Protein AF-A0A7S2ABE4-F1 (afdb_monomer)

Sequence (227 aa):
GGPARNISRFSRASVIGLNNNQYQVTRAGQLTKNEGLQDRVSFVKGDFMHQPFEDNSFDAVYQIEATAHAPDKVKCYAEIFRVLKPGQLFASYEWCMTEKHDPTNPKHVKAKKDIEEGNALPDIFTTDQVVEALEQVGFEVLERDDLAASYNPEIEYPWYYHLVPSYVSPYRFQFTGAGRFVATKGLNAMEMVGLMPKGSSGVSSFLNTGAQGLVVGGQLETFTPMF

InterPro domains:
  IPR013216 Methyltransferase type 11 [PF08241] (4-90)
  IPR013705 Sterol methyltransferase C-terminal [PF08498] (172-227)
  IPR029063 S-adenosyl-L-methionine-dependent methyltransferase superfamily [G3DSA:3.40.50.150] (1-162)
  IPR029063 S-adenosyl-L-methionine-dependent methyltransferase superfamily [SSF53335] (1-162)
  IPR030384 SAM-dependent methyltransferase SMT-type [PS51685] (1-227)
  IPR050447 Erg6/SMT methyltransferase [PTHR44068] (1-227)

Organism: NCBI:txid1078864

pLDDT: mean 95.94, std 2.81, range [84.75, 98.81]

Mean predicted aligned error: 3.61 Å

Structure (mmCIF, N/CA/C/O backbone):
data_AF-A0A7S2ABE4-F1
#
_entry.id   AF-A0A7S2ABE4-F1
#
loop_
_atom_site.group_PDB
_atom_site.id
_atom_site.type_symbol
_atom_site.label_atom_id
_atom_site.label_alt_id
_atom_site.label_comp_id
_atom_site.label_asym_id
_atom_site.label_entity_id
_atom_site.label_seq_id
_atom_site.pdbx_PDB_ins_code
_atom_site.Cartn_x
_atom_site.Cartn_y
_atom_site.Cartn_z
_atom_site.occupancy
_atom_site.B_iso_or_equiv
_atom_site.auth_seq_id
_atom_site.auth_comp_id
_atom_site.auth_asym_id
_atom_site.auth_atom_id
_atom_site.pdbx_PDB_model_num
ATOM 1 N N . GLY A 1 1 ? -1.796 9.833 6.813 1.00 91.00 1 GLY A N 1
ATOM 2 C CA . GLY A 1 1 ? -2.622 10.790 7.583 1.00 91.00 1 GLY A CA 1
ATOM 3 C C . GLY A 1 1 ? -3.901 11.240 6.883 1.00 91.00 1 GLY A C 1
ATOM 4 O O . GLY A 1 1 ? -4.881 11.465 7.576 1.00 91.00 1 GLY A O 1
ATOM 5 N N . GLY A 1 2 ? -3.918 11.392 5.549 1.00 96.62 2 GLY A N 1
ATOM 6 C CA . GLY A 1 2 ? -5.122 11.799 4.804 1.00 96.62 2 GLY A CA 1
ATOM 7 C C . GLY A 1 2 ? -6.339 10.886 5.026 1.00 96.62 2 GLY A C 1
ATOM 8 O O . GLY A 1 2 ? -7.369 11.400 5.460 1.00 96.62 2 GLY A O 1
ATOM 9 N N . PRO A 1 3 ? -6.213 9.552 4.847 1.00 96.50 3 PRO A N 1
ATOM 10 C CA . PRO A 1 3 ? -7.319 8.622 5.089 1.00 96.50 3 PRO A CA 1
ATOM 11 C C . PRO A 1 3 ? -7.918 8.738 6.495 1.00 96.50 3 PRO A C 1
ATOM 13 O O . PRO A 1 3 ? -9.125 8.887 6.624 1.00 96.50 3 PRO A O 1
ATOM 16 N N . ALA A 1 4 ? -7.082 8.810 7.539 1.00 97.75 4 ALA A N 1
ATOM 17 C CA . ALA A 1 4 ? -7.539 8.974 8.924 1.00 97.75 4 ALA A CA 1
ATOM 18 C C . ALA A 1 4 ? -8.416 10.225 9.125 1.00 97.75 4 ALA A C 1
ATOM 20 O O . ALA A 1 4 ? -9.450 10.166 9.790 1.00 97.75 4 ALA A O 1
ATOM 21 N N . ARG A 1 5 ? -8.042 11.359 8.512 1.00 97.94 5 ARG A N 1
ATOM 22 C CA . ARG A 1 5 ? -8.848 12.590 8.571 1.00 97.94 5 ARG A CA 1
ATOM 23 C C . ARG A 1 5 ? -10.158 12.463 7.801 1.00 97.94 5 ARG A C 1
ATOM 25 O O . ARG A 1 5 ? -11.182 12.935 8.288 1.00 97.94 5 ARG A O 1
ATOM 32 N N . ASN A 1 6 ? -10.141 11.831 6.629 1.00 97.50 6 ASN A N 1
ATOM 33 C CA . ASN A 1 6 ? -11.354 11.603 5.841 1.00 97.50 6 ASN A CA 1
ATOM 34 C C . ASN A 1 6 ? -12.331 10.669 6.563 1.00 97.50 6 ASN A C 1
ATOM 36 O O . ASN A 1 6 ? -13.506 11.007 6.683 1.00 97.50 6 ASN A O 1
ATOM 40 N N . ILE A 1 7 ? -11.837 9.566 7.129 1.00 96.88 7 ILE A N 1
ATOM 41 C CA . ILE A 1 7 ? -12.645 8.632 7.918 1.00 96.88 7 ILE A CA 1
ATOM 42 C C . ILE A 1 7 ? -13.248 9.344 9.132 1.00 96.88 7 ILE A C 1
ATOM 44 O O . ILE A 1 7 ? -14.463 9.324 9.292 1.00 96.88 7 ILE A O 1
ATOM 48 N N . SER A 1 8 ? -12.454 10.072 9.929 1.00 97.75 8 SER A N 1
ATOM 49 C CA . SER A 1 8 ? -12.974 10.806 11.098 1.00 97.75 8 SER A CA 1
ATOM 50 C C . SER A 1 8 ? -14.010 11.879 10.730 1.00 97.75 8 SER A C 1
ATOM 52 O O . SER A 1 8 ? -14.943 12.147 11.492 1.00 97.75 8 SER A O 1
ATOM 54 N N . ARG A 1 9 ? -13.891 12.519 9.558 1.00 97.38 9 ARG A N 1
ATOM 55 C CA . ARG A 1 9 ? -14.915 13.457 9.068 1.00 97.38 9 ARG A CA 1
ATOM 56 C C . ARG A 1 9 ? -16.224 12.748 8.756 1.00 97.38 9 ARG A C 1
ATOM 58 O O . ARG A 1 9 ? -17.274 13.231 9.170 1.00 97.38 9 ARG A O 1
ATOM 65 N N . PHE A 1 10 ? -16.136 11.638 8.034 1.00 97.25 10 PHE A N 1
ATOM 66 C CA . PHE A 1 10 ? -17.285 10.884 7.561 1.00 97.25 10 PHE A CA 1
ATOM 67 C C . PHE A 1 10 ? -18.014 10.163 8.703 1.00 97.25 10 PHE A C 1
ATOM 69 O O . PHE A 1 10 ? -19.202 10.388 8.912 1.00 97.25 10 PHE A O 1
ATOM 76 N N . SER A 1 11 ? -17.297 9.354 9.486 1.00 96.50 11 SER A N 1
ATOM 77 C CA . SER A 1 11 ? -17.880 8.510 10.539 1.00 96.50 11 SER A CA 1
ATOM 78 C C . SER A 1 11 ? -18.031 9.209 11.887 1.00 96.50 11 SER A C 1
ATOM 80 O O . SER A 1 11 ? -18.695 8.698 12.782 1.00 96.50 11 SER A O 1
ATOM 82 N N . ARG A 1 12 ? -17.385 10.369 12.059 1.00 95.81 12 ARG A N 1
ATOM 83 C CA . ARG A 1 12 ? -17.209 11.066 13.344 1.00 95.81 12 ARG A CA 1
ATOM 84 C C . ARG A 1 12 ? -16.371 10.319 14.386 1.00 95.81 12 ARG A C 1
ATOM 86 O O . ARG A 1 12 ? -16.202 10.860 15.478 1.00 95.81 12 ARG A O 1
ATOM 93 N N . ALA A 1 13 ? -15.796 9.166 14.046 1.00 97.38 13 ALA A N 1
ATOM 94 C CA . ALA A 1 13 ? -14.948 8.391 14.944 1.00 97.38 13 ALA A CA 1
ATOM 95 C C . ALA A 1 13 ? -13.662 9.138 15.335 1.00 97.38 13 ALA A C 1
ATOM 97 O O . ALA A 1 13 ? -13.134 9.964 14.574 1.00 97.38 13 ALA A O 1
ATOM 98 N N . SER A 1 14 ? -13.136 8.792 16.510 1.00 98.31 14 SER A N 1
ATOM 99 C CA . SER A 1 14 ? -11.767 9.122 16.898 1.00 98.31 14 SER A CA 1
ATOM 100 C C . SER A 1 14 ? -10.806 8.121 16.256 1.00 98.31 14 SER A C 1
ATOM 102 O O . SER A 1 14 ? -11.018 6.917 16.359 1.00 98.31 14 SER A O 1
ATOM 104 N N . VAL A 1 15 ? -9.764 8.604 15.579 1.00 98.56 15 VAL A N 1
ATOM 105 C CA . VAL A 1 15 ? -8.833 7.770 14.806 1.00 98.56 15 VAL A CA 1
ATOM 106 C C . VAL A 1 15 ? -7.406 7.982 15.295 1.00 98.56 15 VAL A C 1
ATOM 108 O O . VAL A 1 15 ? -6.898 9.104 15.285 1.00 98.56 15 VAL A O 1
ATOM 111 N N . ILE A 1 16 ? -6.735 6.892 15.663 1.00 98.50 16 ILE A N 1
ATOM 112 C CA . ILE A 1 16 ? -5.304 6.881 15.973 1.00 98.50 16 ILE A CA 1
ATOM 113 C C . ILE A 1 16 ? -4.579 6.242 14.788 1.00 98.50 16 ILE A C 1
ATOM 115 O O . ILE A 1 16 ? -4.791 5.073 14.485 1.00 98.50 16 ILE A O 1
ATOM 119 N N . GLY A 1 17 ? -3.733 7.001 14.090 1.00 98.19 17 GLY A N 1
ATOM 120 C CA . GLY A 1 17 ? -2.916 6.457 13.005 1.00 98.19 17 GLY A CA 1
ATOM 121 C C . GLY A 1 17 ? -1.560 5.952 13.498 1.00 98.19 17 GLY A C 1
ATOM 122 O O . GLY A 1 17 ? -0.798 6.722 14.080 1.00 98.19 17 GLY A O 1
ATOM 123 N N . LEU A 1 18 ? -1.224 4.696 13.208 1.00 98.19 18 LEU A N 1
ATOM 124 C CA . LEU A 1 18 ? 0.086 4.098 13.484 1.00 98.19 18 LEU A CA 1
ATOM 125 C C . LEU A 1 18 ? 0.990 4.179 12.243 1.00 98.19 18 LEU A C 1
ATOM 127 O O . LEU A 1 18 ? 0.548 3.889 11.132 1.00 98.19 18 LEU A O 1
ATOM 131 N N . ASN A 1 19 ? 2.249 4.592 12.403 1.00 97.44 19 ASN A N 1
ATOM 132 C CA . ASN A 1 19 ? 3.230 4.597 11.310 1.00 97.44 19 ASN A CA 1
ATOM 133 C C . ASN A 1 19 ? 4.666 4.531 11.865 1.00 97.44 19 ASN A C 1
ATOM 135 O O . ASN A 1 19 ? 4.961 5.149 12.883 1.00 97.44 19 ASN A O 1
ATOM 139 N N . ASN A 1 20 ? 5.587 3.829 11.204 1.00 96.44 20 ASN A N 1
ATOM 140 C CA . ASN A 1 20 ? 6.969 3.689 11.687 1.00 96.44 20 ASN A CA 1
ATOM 141 C C . ASN A 1 20 ? 7.848 4.935 11.428 1.00 96.44 20 ASN A C 1
ATOM 143 O O . ASN A 1 20 ? 8.904 5.108 12.048 1.00 96.44 20 ASN A O 1
ATOM 147 N N . ASN A 1 21 ? 7.416 5.836 10.543 1.00 96.88 21 ASN A N 1
ATOM 148 C CA . ASN A 1 21 ? 8.186 6.979 10.082 1.00 96.88 21 ASN A CA 1
ATOM 149 C C . ASN A 1 21 ? 7.837 8.255 10.866 1.00 96.88 21 ASN A C 1
ATOM 151 O O . ASN A 1 21 ? 6.787 8.874 10.673 1.00 96.88 21 ASN A O 1
ATOM 155 N N . GLN A 1 22 ? 8.777 8.711 11.703 1.00 97.44 22 GLN A N 1
ATOM 156 C CA . GLN A 1 22 ? 8.593 9.899 12.545 1.00 97.44 22 GLN A CA 1
ATOM 157 C C . GLN A 1 22 ? 8.271 11.165 11.741 1.00 97.44 22 GLN A C 1
ATOM 159 O O . GLN A 1 22 ? 7.457 11.977 12.177 1.00 97.44 22 GLN A O 1
ATOM 164 N N . TYR A 1 23 ? 8.894 11.350 10.575 1.00 97.81 23 TYR A N 1
ATOM 165 C CA . TYR A 1 23 ? 8.637 12.520 9.740 1.00 97.81 23 TYR A CA 1
ATOM 166 C C . TYR A 1 23 ? 7.180 12.535 9.261 1.00 97.81 23 TYR A C 1
ATOM 168 O O . TYR A 1 23 ? 6.508 13.565 9.353 1.00 97.81 23 TYR A O 1
ATOM 176 N N . GLN A 1 24 ? 6.665 11.385 8.810 1.00 98.00 24 GLN A N 1
ATOM 177 C CA . GLN A 1 24 ? 5.275 11.264 8.369 1.00 98.00 24 GLN A CA 1
ATOM 178 C C . GLN A 1 24 ? 4.286 11.457 9.523 1.00 98.00 24 GLN A C 1
ATOM 180 O O . GLN A 1 24 ? 3.287 12.149 9.335 1.00 98.00 24 GLN A O 1
ATOM 185 N N . VAL A 1 25 ? 4.581 10.921 10.712 1.00 98.38 25 VAL A N 1
ATOM 186 C CA . VAL A 1 25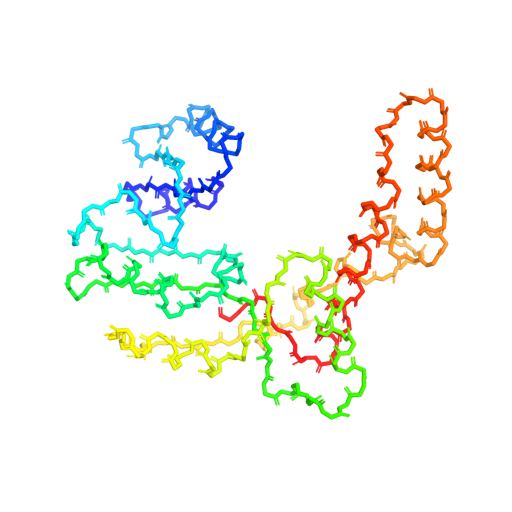 ? 3.785 11.136 11.936 1.00 98.38 25 VAL A CA 1
ATOM 187 C C . VAL A 1 25 ? 3.699 12.627 12.271 1.00 98.38 25 VAL A C 1
ATOM 189 O O . VAL A 1 25 ? 2.601 13.175 12.389 1.00 98.38 25 VAL A O 1
ATOM 192 N N . THR A 1 26 ? 4.840 13.320 12.333 1.00 98.31 26 THR A N 1
ATOM 193 C CA . THR A 1 26 ? 4.893 14.761 12.624 1.00 98.31 26 THR A CA 1
ATOM 194 C C . THR A 1 26 ? 4.137 15.573 11.571 1.00 98.31 26 THR A C 1
ATOM 196 O O . THR A 1 26 ? 3.322 16.438 11.904 1.00 98.31 26 THR A O 1
ATOM 199 N N . ARG A 1 27 ? 4.353 15.279 10.281 1.00 98.12 27 ARG A N 1
ATOM 200 C CA . ARG A 1 27 ? 3.662 15.963 9.181 1.00 98.12 27 ARG A CA 1
ATOM 201 C C . ARG A 1 27 ? 2.154 15.723 9.224 1.00 98.12 27 ARG A C 1
ATOM 203 O O . ARG A 1 27 ? 1.389 16.660 9.000 1.00 98.12 27 ARG A O 1
ATOM 210 N N . ALA A 1 28 ? 1.723 14.497 9.511 1.00 98.31 28 ALA A N 1
ATOM 211 C CA . ALA A 1 28 ? 0.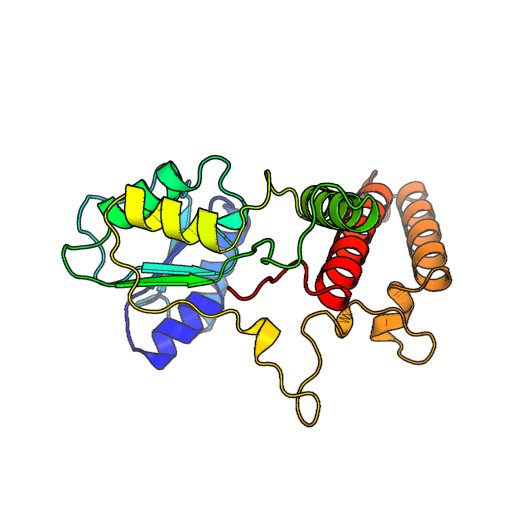314 14.153 9.624 1.00 98.31 28 ALA A CA 1
ATOM 212 C C . ALA A 1 28 ? -0.356 14.912 10.778 1.00 98.31 28 ALA A C 1
ATOM 214 O O . ALA A 1 28 ? -1.422 15.485 10.560 1.00 98.31 28 ALA A O 1
ATOM 215 N N . GLY A 1 29 ? 0.298 15.008 11.941 1.00 98.38 29 GLY A N 1
ATOM 216 C CA . GLY A 1 29 ? -0.179 15.799 13.078 1.00 98.38 29 GLY A CA 1
ATOM 217 C C . GLY A 1 29 ? -0.349 17.285 12.747 1.00 98.38 29 GLY A C 1
ATOM 218 O O . GLY A 1 29 ? -1.401 17.861 13.024 1.00 98.38 29 GLY A O 1
ATOM 219 N N . GLN A 1 30 ? 0.630 17.897 12.068 1.00 98.31 30 GLN A N 1
ATOM 220 C CA . GLN A 1 30 ? 0.526 19.299 11.644 1.00 98.31 30 GLN A CA 1
ATOM 221 C C . GLN A 1 30 ? -0.652 19.527 10.687 1.00 98.31 30 GLN A C 1
ATOM 223 O O . GLN A 1 30 ? -1.405 20.484 10.851 1.00 98.31 30 GLN A O 1
ATOM 228 N N . LEU A 1 31 ? -0.825 18.652 9.691 1.00 98.31 31 LEU A N 1
ATOM 229 C CA . LEU A 1 31 ? -1.938 18.755 8.743 1.00 98.31 31 LEU A CA 1
ATOM 230 C C . LEU A 1 31 ? -3.293 18.558 9.437 1.00 98.31 31 LEU A C 1
ATOM 232 O O . LEU A 1 31 ? -4.237 19.279 9.140 1.00 98.31 31 LEU A O 1
ATOM 236 N N . THR A 1 32 ? -3.380 17.636 10.397 1.00 98.62 32 THR A N 1
ATOM 237 C CA . THR A 1 32 ? -4.581 17.439 11.219 1.00 98.62 32 THR A CA 1
ATOM 238 C C . THR A 1 32 ? -4.934 18.673 12.042 1.00 98.62 32 THR A C 1
ATOM 240 O O . THR A 1 32 ? -6.102 19.057 12.070 1.00 98.62 32 THR A O 1
ATOM 243 N N . LYS A 1 33 ? -3.944 19.334 12.653 1.00 98.06 33 LYS A N 1
ATOM 244 C CA . LYS A 1 33 ? -4.155 20.593 13.380 1.00 98.06 33 LYS A CA 1
ATOM 245 C C . LYS A 1 33 ? -4.620 21.719 12.454 1.00 98.06 33 LYS A C 1
ATOM 247 O O . LYS A 1 33 ? -5.550 22.440 12.796 1.00 98.06 33 LYS A O 1
ATOM 252 N N . ASN A 1 34 ? -4.012 21.850 11.273 1.00 98.06 34 ASN A N 1
ATOM 253 C CA . ASN A 1 34 ? -4.413 22.853 10.278 1.00 98.06 34 ASN A CA 1
ATOM 254 C C . ASN A 1 34 ? -5.867 22.672 9.813 1.00 98.06 34 ASN A C 1
ATOM 256 O O . ASN A 1 34 ? -6.506 23.631 9.396 1.00 98.06 34 ASN A O 1
ATOM 260 N N . GLU A 1 35 ? -6.378 21.444 9.881 1.00 97.31 35 GLU A N 1
ATOM 261 C CA . GLU A 1 35 ? -7.744 21.086 9.509 1.00 97.31 35 GLU A CA 1
ATOM 262 C C . GLU A 1 35 ? -8.723 21.070 10.704 1.00 97.31 35 GLU A C 1
ATOM 264 O O . GLU A 1 35 ? -9.886 20.713 10.518 1.00 97.31 35 GLU A O 1
ATOM 269 N N . GLY A 1 36 ? -8.281 21.441 11.916 1.00 97.50 36 GLY A N 1
ATOM 270 C CA . GLY A 1 36 ? -9.122 21.511 13.119 1.00 97.50 36 GLY A CA 1
ATOM 271 C C . GLY A 1 36 ? -9.605 20.151 13.638 1.00 97.50 36 GLY A C 1
ATOM 272 O O . GLY A 1 36 ? -10.671 20.063 14.241 1.00 97.50 36 GLY A O 1
ATOM 273 N N . LEU A 1 37 ? -8.864 19.074 13.360 1.00 98.12 37 LEU A N 1
ATOM 274 C CA . LEU A 1 37 ? -9.249 17.697 13.697 1.00 98.12 37 LEU A CA 1
ATOM 275 C C . LEU A 1 37 ? -8.425 17.088 14.841 1.00 98.12 37 LEU A C 1
ATOM 277 O O . LEU A 1 37 ? -8.566 15.898 15.119 1.00 98.12 37 LEU A O 1
ATOM 281 N N . GLN A 1 38 ? -7.572 17.868 15.508 1.00 97.31 38 GLN A N 1
ATOM 282 C CA . GLN A 1 38 ? -6.630 17.362 16.517 1.00 97.31 38 GLN A CA 1
ATOM 283 C C . GLN A 1 38 ? -7.295 16.725 17.746 1.00 97.31 38 GLN A C 1
ATOM 285 O O . GLN A 1 38 ? -6.670 15.902 18.403 1.00 97.31 38 GLN A O 1
ATOM 290 N N . ASP A 1 39 ? -8.558 17.058 18.024 1.00 97.31 39 ASP A N 1
ATOM 291 C CA . ASP A 1 39 ? -9.302 16.498 19.161 1.00 97.31 39 ASP A CA 1
ATOM 292 C C . ASP A 1 39 ? -9.862 15.094 18.866 1.00 97.31 39 ASP A C 1
ATOM 294 O O . ASP A 1 39 ? -10.333 14.408 19.769 1.00 97.31 39 ASP A O 1
ATOM 298 N N . ARG A 1 40 ? -9.831 14.658 17.597 1.00 97.38 40 ARG A N 1
ATOM 299 C CA . ARG A 1 40 ? -10.357 13.355 17.151 1.00 97.38 40 ARG A CA 1
ATOM 300 C C . ARG A 1 40 ? -9.341 12.505 16.405 1.00 97.38 40 ARG A C 1
ATOM 302 O O . ARG A 1 40 ? -9.508 11.295 16.341 1.00 97.38 40 ARG A O 1
ATOM 309 N N . VAL A 1 41 ? -8.310 13.107 15.819 1.00 98.62 41 VAL A N 1
ATOM 310 C CA . VAL A 1 41 ? -7.299 12.383 15.047 1.00 98.62 41 VAL A CA 1
ATOM 311 C C . VAL A 1 41 ? -5.923 12.617 15.646 1.00 98.62 41 VAL A C 1
ATOM 313 O O . VAL A 1 41 ? -5.446 13.749 15.705 1.00 98.62 41 VAL A O 1
ATOM 316 N N . SER A 1 42 ? -5.255 11.536 16.029 1.00 98.38 42 SER A N 1
ATOM 317 C CA . SER A 1 42 ? -3.879 11.555 16.522 1.00 98.38 42 SER A CA 1
ATOM 318 C C . SER A 1 42 ? -3.025 10.526 15.780 1.00 98.38 42 SER A C 1
ATOM 320 O O . SER A 1 42 ? -3.529 9.724 14.991 1.00 98.38 42 SER A O 1
ATOM 322 N N . PHE A 1 43 ? -1.707 10.589 15.970 1.00 98.44 43 PHE A N 1
ATOM 323 C CA . PHE A 1 43 ? -0.771 9.670 15.328 1.00 98.44 43 PHE A CA 1
ATOM 324 C C . PHE A 1 43 ? 0.284 9.202 16.317 1.00 98.44 43 PHE A C 1
ATOM 326 O O . PHE A 1 43 ? 0.793 9.997 17.108 1.00 98.44 43 PHE A O 1
ATOM 333 N N . VAL A 1 44 ? 0.640 7.927 16.221 1.00 98.06 44 VAL A N 1
ATOM 334 C CA . VAL A 1 44 ? 1.647 7.276 17.053 1.00 98.06 44 VAL A CA 1
ATOM 335 C C . VAL A 1 44 ? 2.736 6.720 16.148 1.00 98.06 44 VAL A C 1
ATOM 337 O O . VAL A 1 44 ? 2.455 6.095 15.122 1.00 98.06 44 VAL A O 1
ATOM 340 N N . LYS A 1 45 ? 3.996 6.954 16.528 1.00 97.94 45 LYS A N 1
ATOM 341 C CA . LYS A 1 45 ? 5.114 6.252 15.908 1.00 97.94 45 LYS A CA 1
ATOM 342 C C . LYS A 1 45 ? 5.202 4.849 16.499 1.00 97.94 45 LYS A C 1
ATOM 344 O O . LYS A 1 45 ? 5.364 4.723 17.708 1.00 97.94 45 LYS A O 1
ATOM 349 N N . GLY A 1 46 ? 5.178 3.822 15.660 1.00 96.88 46 GLY A N 1
ATOM 350 C CA . GLY A 1 46 ? 5.367 2.449 16.119 1.00 96.88 46 GLY A CA 1
ATOM 351 C C . GLY A 1 46 ? 5.510 1.449 14.983 1.00 96.88 46 GLY A C 1
ATOM 352 O O . GLY A 1 46 ? 5.345 1.790 13.811 1.00 96.88 46 GLY A O 1
ATOM 353 N N . ASP A 1 47 ? 5.864 0.228 15.362 1.00 95.69 47 ASP A N 1
ATOM 354 C CA . ASP A 1 47 ? 5.956 -0.927 14.480 1.00 95.69 47 ASP A CA 1
ATOM 355 C C . ASP A 1 47 ? 4.614 -1.665 14.503 1.00 95.69 47 ASP A C 1
ATOM 357 O O . ASP A 1 47 ? 4.143 -2.076 15.556 1.00 95.69 47 ASP A O 1
ATOM 361 N N . PHE A 1 48 ? 3.980 -1.831 13.347 1.00 94.06 48 PHE A N 1
ATOM 362 C CA . PHE A 1 48 ? 2.731 -2.587 13.230 1.00 94.06 48 PHE A CA 1
ATOM 363 C C . PHE A 1 48 ? 2.860 -4.092 13.538 1.00 94.06 48 PHE A C 1
ATOM 365 O O . PHE A 1 48 ? 1.846 -4.746 13.759 1.00 94.06 48 PHE A O 1
ATOM 372 N N . MET A 1 49 ? 4.089 -4.622 13.603 1.00 95.44 49 MET A N 1
ATOM 373 C CA . MET A 1 49 ? 4.402 -5.988 14.032 1.00 95.44 49 MET A CA 1
ATOM 374 C C . MET A 1 49 ? 4.509 -6.106 15.559 1.00 95.44 49 MET A C 1
ATOM 376 O O . MET A 1 49 ? 4.638 -7.220 16.065 1.00 95.44 49 MET A O 1
ATOM 380 N N . HIS A 1 50 ? 4.525 -4.968 16.268 1.00 96.31 50 HIS A N 1
ATOM 381 C CA . HIS A 1 50 ? 4.643 -4.833 17.724 1.00 96.31 50 HIS A CA 1
ATOM 382 C C . HIS A 1 50 ? 3.942 -3.536 18.162 1.00 96.31 50 HIS A C 1
ATOM 384 O O . HIS A 1 50 ? 4.581 -2.524 18.481 1.00 96.31 50 HIS A O 1
ATOM 390 N N . GLN A 1 51 ? 2.615 -3.532 18.088 1.00 96.88 51 GLN A N 1
ATOM 391 C CA . GLN A 1 51 ? 1.825 -2.321 18.241 1.00 96.88 51 GLN A CA 1
ATOM 392 C C . GLN A 1 51 ? 1.873 -1.811 19.689 1.00 96.88 51 GLN A C 1
ATOM 394 O O . GLN A 1 51 ? 1.662 -2.588 20.622 1.00 96.88 51 GLN A O 1
ATOM 399 N N . PRO A 1 52 ? 2.092 -0.501 19.913 1.00 97.25 52 PRO A N 1
ATOM 400 C CA . PRO A 1 52 ? 2.219 0.083 21.248 1.00 97.25 52 PRO A CA 1
ATOM 401 C C . PRO A 1 52 ? 0.845 0.346 21.892 1.00 97.25 52 PRO A C 1
ATOM 403 O O . PRO A 1 52 ? 0.586 1.440 22.396 1.00 97.25 52 PRO A O 1
ATOM 406 N N . PHE A 1 53 ? -0.052 -0.635 21.823 1.00 98.31 53 PHE A N 1
ATOM 407 C CA . PHE A 1 53 ? -1.412 -0.565 22.346 1.00 98.31 53 PHE A CA 1
ATOM 408 C C . PHE A 1 53 ? -1.717 -1.805 23.179 1.00 98.31 53 PHE A C 1
ATOM 410 O O . PHE A 1 53 ? -1.228 -2.896 22.880 1.00 98.31 53 PHE A O 1
ATOM 417 N N . GLU A 1 54 ? -2.544 -1.628 24.203 1.00 98.44 54 GLU A N 1
ATOM 418 C CA . GLU A 1 54 ? -3.045 -2.720 25.033 1.00 98.44 54 GLU A CA 1
ATOM 419 C C . GLU A 1 54 ? -4.030 -3.595 24.249 1.00 98.44 54 GLU A C 1
ATOM 421 O O . GLU A 1 54 ? -4.624 -3.168 23.250 1.00 98.44 54 GLU A O 1
ATOM 426 N N . ASP A 1 55 ? -4.234 -4.814 24.729 1.00 98.69 55 ASP A N 1
ATOM 427 C CA . ASP A 1 55 ? -5.215 -5.740 24.170 1.00 98.69 55 ASP A CA 1
ATOM 428 C C . ASP A 1 55 ? -6.626 -5.134 24.227 1.00 98.69 55 ASP A C 1
ATOM 430 O O . ASP A 1 55 ? -6.979 -4.442 25.184 1.00 98.69 55 ASP A O 1
ATOM 434 N N . ASN A 1 56 ? -7.468 -5.433 23.235 1.00 98.56 56 ASN A N 1
ATOM 435 C CA . ASN A 1 56 ? -8.876 -5.013 23.207 1.00 98.56 56 ASN A CA 1
ATOM 436 C C . ASN A 1 56 ? -9.081 -3.485 23.348 1.00 98.56 56 ASN A C 1
ATOM 438 O O . ASN A 1 56 ? -10.020 -3.016 23.999 1.00 98.56 56 ASN A O 1
ATOM 442 N N . SER A 1 57 ? -8.204 -2.686 22.740 1.00 98.50 57 SER A N 1
ATOM 443 C CA . SER A 1 57 ? -8.242 -1.221 22.810 1.00 98.50 57 SER A CA 1
ATOM 444 C C . SER A 1 57 ? -9.199 -0.578 21.801 1.00 98.50 57 SER A C 1
ATOM 446 O O . SER A 1 57 ? -9.775 0.472 22.094 1.00 98.50 57 SER A O 1
ATOM 448 N N . PHE A 1 58 ? -9.390 -1.178 20.621 1.00 98.62 58 PHE A N 1
ATOM 449 C CA . PHE A 1 58 ? -10.065 -0.525 19.493 1.00 98.62 58 PHE A CA 1
ATOM 450 C C . PHE A 1 58 ? -11.424 -1.139 19.149 1.00 98.62 58 PHE A C 1
ATOM 452 O O . PHE A 1 58 ? -11.593 -2.356 19.141 1.00 98.62 58 PHE A O 1
ATOM 459 N N . ASP A 1 59 ? -12.382 -0.270 18.818 1.00 98.56 59 ASP A N 1
ATOM 460 C CA . ASP A 1 59 ? -13.715 -0.651 18.329 1.00 98.56 59 ASP A CA 1
ATOM 461 C C . ASP A 1 59 ? -13.725 -1.003 16.830 1.00 98.56 59 ASP A C 1
ATOM 463 O O . ASP A 1 59 ? -14.675 -1.592 16.339 1.00 98.56 59 ASP A O 1
ATOM 467 N N . ALA A 1 60 ? -12.689 -0.625 16.084 1.00 98.19 60 ALA A N 1
ATOM 468 C CA . ALA A 1 60 ? -12.483 -1.011 14.693 1.00 98.19 60 ALA A CA 1
ATOM 469 C C . ALA A 1 60 ? -11.016 -0.780 14.323 1.00 98.19 60 ALA A C 1
ATOM 471 O O . ALA A 1 60 ? -10.384 0.149 14.838 1.00 98.19 60 ALA A O 1
ATOM 472 N N . VAL A 1 61 ? -10.490 -1.574 13.394 1.00 98.38 61 VAL A N 1
ATOM 473 C CA . VAL A 1 61 ? -9.166 -1.353 12.798 1.00 98.38 61 VAL A CA 1
ATOM 474 C C . VAL A 1 61 ? -9.300 -1.334 11.280 1.00 98.38 61 VAL A C 1
ATOM 476 O O . VAL A 1 61 ? -10.122 -2.043 10.707 1.00 98.38 61 VAL A O 1
ATOM 479 N N . TYR A 1 62 ? -8.494 -0.518 10.608 1.00 97.88 62 TYR A N 1
ATOM 480 C CA . TYR A 1 62 ? -8.344 -0.604 9.162 1.00 97.88 62 TYR A CA 1
ATOM 481 C C . TYR A 1 62 ? -6.881 -0.430 8.764 1.00 97.88 62 TYR A C 1
ATOM 483 O O . TYR A 1 62 ? -6.122 0.264 9.447 1.00 97.88 62 TYR A O 1
ATOM 491 N N . GLN A 1 63 ? -6.495 -1.021 7.639 1.00 96.88 63 GLN A N 1
ATOM 492 C CA . GLN A 1 63 ? -5.196 -0.794 7.012 1.00 96.88 63 GLN A CA 1
ATOM 493 C C . GLN A 1 63 ? -5.390 -0.487 5.522 1.00 96.88 63 GLN A C 1
ATOM 495 O O . GLN A 1 63 ? -6.326 -0.987 4.906 1.00 96.88 63 GLN A O 1
ATOM 500 N N . ILE A 1 64 ? -4.536 0.373 4.964 1.00 96.50 64 ILE A N 1
ATOM 501 C CA . ILE A 1 64 ? -4.534 0.697 3.532 1.00 96.50 64 ILE A CA 1
ATOM 502 C C . ILE A 1 64 ? -3.099 0.577 3.034 1.00 96.50 64 ILE A C 1
ATOM 504 O O . ILE A 1 64 ? -2.261 1.391 3.433 1.00 96.50 64 ILE A O 1
ATOM 508 N N . GLU A 1 65 ? -2.844 -0.425 2.193 1.00 94.38 65 GLU A N 1
ATOM 509 C CA . GLU A 1 65 ? -1.564 -0.708 1.525 1.00 94.38 65 GLU A CA 1
ATOM 510 C C . GLU A 1 65 ? -0.361 -0.786 2.484 1.00 94.38 65 GLU A C 1
ATOM 512 O O . GLU A 1 65 ? 0.777 -0.507 2.112 1.00 94.38 65 GLU A O 1
ATOM 517 N N . ALA A 1 66 ? -0.594 -1.126 3.755 1.00 94.31 66 ALA A N 1
ATOM 518 C CA . ALA A 1 66 ? 0.457 -1.151 4.765 1.00 94.31 66 ALA A CA 1
ATOM 519 C C . ALA A 1 66 ? 1.005 -2.565 4.955 1.00 94.31 66 ALA A C 1
ATOM 521 O O . ALA A 1 66 ? 2.219 -2.776 4.919 1.00 94.31 66 ALA A O 1
ATOM 522 N N . THR A 1 67 ? 0.118 -3.541 5.157 1.00 95.25 67 THR A N 1
ATOM 523 C CA . THR A 1 67 ? 0.480 -4.919 5.528 1.00 95.25 67 THR A CA 1
ATOM 524 C C . THR A 1 67 ? 1.167 -5.689 4.398 1.00 95.25 67 THR A C 1
ATOM 526 O O . THR A 1 67 ? 1.813 -6.707 4.651 1.00 95.25 67 THR A O 1
ATOM 529 N N . ALA A 1 68 ? 1.158 -5.157 3.174 1.00 94.62 68 ALA A N 1
ATOM 530 C CA . ALA A 1 68 ? 2.009 -5.576 2.062 1.00 94.62 68 ALA A CA 1
ATOM 531 C C . ALA A 1 68 ? 3.504 -5.563 2.425 1.00 94.62 68 ALA A C 1
ATOM 533 O O . ALA A 1 68 ? 4.259 -6.406 1.954 1.00 94.62 68 ALA A O 1
ATOM 534 N N . HIS A 1 69 ? 3.928 -4.656 3.312 1.00 95.75 69 HIS A N 1
ATOM 535 C CA . HIS A 1 69 ? 5.315 -4.542 3.768 1.00 95.75 69 HIS A CA 1
ATOM 536 C C . HIS A 1 69 ? 5.649 -5.426 4.982 1.00 95.75 69 HIS A C 1
ATOM 538 O O . HIS A 1 69 ? 6.783 -5.391 5.465 1.00 95.75 69 HIS A O 1
ATOM 544 N N . ALA A 1 70 ? 4.691 -6.190 5.515 1.00 95.56 70 ALA A N 1
ATOM 545 C CA . ALA A 1 70 ? 4.933 -7.072 6.651 1.00 95.56 70 ALA A CA 1
ATOM 546 C C . ALA A 1 70 ? 5.677 -8.340 6.188 1.00 95.56 70 ALA A C 1
ATOM 548 O O . ALA A 1 70 ? 5.141 -9.084 5.368 1.00 95.56 70 ALA A O 1
ATOM 549 N N . PRO A 1 71 ? 6.883 -8.635 6.715 1.00 93.81 71 PRO A N 1
ATOM 550 C CA . PRO A 1 71 ? 7.614 -9.851 6.349 1.00 93.81 71 PRO A CA 1
ATOM 551 C C . PRO A 1 71 ? 6.945 -11.128 6.880 1.00 93.81 71 PRO A C 1
ATOM 553 O O . PRO A 1 71 ? 7.204 -12.212 6.370 1.00 93.81 71 PRO A O 1
ATOM 556 N N . ASP A 1 72 ? 6.102 -10.997 7.905 1.00 95.94 72 ASP A N 1
ATOM 557 C CA . ASP A 1 72 ? 5.291 -12.068 8.475 1.00 95.94 72 ASP A CA 1
ATOM 558 C C . ASP A 1 72 ? 3.856 -11.548 8.635 1.00 95.94 72 ASP A C 1
ATOM 560 O O . ASP A 1 72 ? 3.529 -10.822 9.578 1.00 95.94 72 ASP A O 1
ATOM 564 N N . LYS A 1 73 ? 2.994 -11.863 7.665 1.00 95.56 73 LYS A N 1
ATOM 565 C CA . LYS A 1 73 ? 1.611 -11.372 7.668 1.00 95.56 73 LYS A CA 1
ATOM 566 C C . LYS A 1 73 ? 0.799 -11.933 8.830 1.00 95.56 73 LYS A C 1
ATOM 568 O O . LYS A 1 73 ? 0.054 -11.176 9.441 1.00 95.56 73 LYS A O 1
ATOM 573 N N . VAL A 1 74 ? 0.995 -13.203 9.188 1.00 97.25 74 VAL A N 1
ATOM 574 C CA . VAL A 1 74 ? 0.288 -13.841 10.310 1.00 97.25 74 VAL A CA 1
ATOM 575 C C . VAL A 1 74 ? 0.604 -13.106 11.608 1.00 97.25 74 VAL A C 1
ATOM 577 O O . VAL A 1 74 ? -0.305 -12.740 12.347 1.00 97.25 74 VAL A O 1
ATOM 580 N N . LYS A 1 75 ? 1.879 -12.795 11.867 1.00 97.44 75 LYS A N 1
ATOM 581 C CA . LYS A 1 75 ? 2.261 -12.010 13.047 1.00 97.44 75 LYS A CA 1
ATOM 582 C C . LYS A 1 75 ? 1.703 -10.583 13.010 1.00 97.44 75 LYS A C 1
ATOM 584 O O . LYS A 1 75 ? 1.286 -10.071 14.047 1.00 97.44 75 LYS A O 1
ATOM 589 N N . CYS A 1 76 ? 1.675 -9.941 11.842 1.00 97.44 76 CYS A N 1
ATOM 590 C CA . CYS A 1 76 ? 1.067 -8.617 11.695 1.00 97.44 76 CYS A CA 1
ATOM 591 C C . CYS A 1 76 ? -0.434 -8.644 12.020 1.00 97.44 76 CYS A C 1
ATOM 593 O O . CYS A 1 76 ? -0.915 -7.844 12.824 1.00 97.44 76 CYS A O 1
ATOM 595 N N . TYR A 1 77 ? -1.168 -9.597 11.444 1.00 98.31 77 TYR A N 1
ATOM 596 C CA . TYR A 1 77 ? -2.595 -9.772 11.689 1.00 98.31 77 TYR A CA 1
ATOM 597 C C . TYR A 1 77 ? -2.881 -10.200 13.133 1.00 98.31 77 TYR A C 1
ATOM 599 O O . TYR A 1 77 ? -3.877 -9.752 13.692 1.00 98.31 77 TYR A O 1
ATOM 607 N N . ALA A 1 78 ? -1.988 -10.955 13.782 1.00 98.50 78 ALA A N 1
ATOM 608 C CA . ALA A 1 78 ? -2.084 -11.280 15.207 1.00 98.50 78 ALA A CA 1
ATOM 609 C C . ALA A 1 78 ? -2.050 -10.036 16.101 1.00 98.50 78 ALA A C 1
ATOM 611 O O . ALA A 1 78 ? -2.848 -9.932 17.030 1.00 98.50 78 ALA A O 1
ATOM 612 N N . GLU A 1 79 ? -1.195 -9.059 15.796 1.00 98.50 79 GLU A N 1
ATOM 613 C CA . GLU A 1 79 ? -1.199 -7.784 16.518 1.00 98.50 79 GLU A CA 1
ATOM 614 C C . GLU A 1 79 ? -2.480 -6.985 16.275 1.00 98.50 79 GLU A C 1
ATOM 616 O O . GLU A 1 79 ? -3.018 -6.400 17.212 1.00 98.50 79 GLU A O 1
ATOM 621 N N . ILE A 1 80 ? -3.002 -6.986 15.043 1.00 98.38 80 ILE A N 1
ATOM 622 C CA . ILE A 1 80 ? -4.287 -6.344 14.727 1.00 98.38 80 ILE A CA 1
ATOM 623 C C . ILE A 1 80 ? -5.427 -7.007 15.510 1.00 98.38 80 ILE A C 1
ATOM 625 O O . ILE A 1 80 ? -6.234 -6.307 16.116 1.00 98.38 80 ILE A O 1
ATOM 629 N N . PHE A 1 81 ? -5.470 -8.339 15.538 1.00 98.56 81 PHE A N 1
ATOM 630 C CA . PHE A 1 81 ? -6.463 -9.107 16.283 1.00 98.56 81 PHE A CA 1
ATOM 631 C C . PHE A 1 81 ? -6.383 -8.830 17.786 1.00 98.56 81 PHE A C 1
ATOM 633 O O . PHE A 1 81 ? -7.403 -8.585 18.421 1.00 98.56 81 PHE A O 1
ATOM 640 N N . ARG A 1 82 ? -5.169 -8.791 18.349 1.00 98.62 82 ARG A N 1
ATOM 641 C CA . ARG A 1 82 ? -4.926 -8.532 19.775 1.00 98.62 82 ARG A CA 1
ATOM 642 C C . ARG A 1 82 ? -5.467 -7.176 20.228 1.00 98.62 82 ARG A C 1
ATOM 644 O O . ARG A 1 82 ? -6.083 -7.079 21.288 1.00 98.62 82 ARG A O 1
ATOM 651 N N . VAL A 1 83 ? -5.219 -6.114 19.460 1.00 98.62 83 VAL A N 1
ATOM 652 C CA . VAL A 1 83 ? -5.629 -4.752 19.849 1.00 98.62 83 VAL A CA 1
ATOM 653 C C . VAL A 1 83 ? -7.111 -4.479 19.583 1.00 98.62 83 VAL A C 1
ATOM 655 O O . VAL A 1 83 ? -7.661 -3.509 20.110 1.00 98.62 83 VAL A O 1
ATOM 658 N N . LEU A 1 84 ? -7.766 -5.303 18.769 1.00 98.69 84 LEU A N 1
ATOM 659 C CA . LEU A 1 84 ? -9.182 -5.193 18.454 1.00 98.69 84 LEU A CA 1
ATOM 660 C C . LEU A 1 84 ? -10.024 -5.787 19.594 1.00 98.69 84 LEU A C 1
ATOM 662 O O . LEU A 1 84 ? -9.690 -6.827 20.152 1.00 98.69 84 LEU A O 1
ATOM 666 N N . LYS A 1 85 ? -11.121 -5.125 19.977 1.00 98.81 85 LYS A N 1
ATOM 667 C CA . LYS A 1 85 ? -12.061 -5.695 20.958 1.00 98.81 85 LYS A CA 1
ATOM 668 C C . LYS A 1 85 ? -12.767 -6.928 20.374 1.00 98.81 85 LYS A C 1
ATOM 670 O O . LYS A 1 85 ? -13.009 -6.966 19.165 1.00 98.81 85 LYS A O 1
ATOM 675 N N . PRO A 1 86 ? -13.198 -7.897 21.204 1.00 98.38 86 PRO A N 1
ATOM 676 C CA . PRO A 1 86 ? -13.866 -9.093 20.705 1.00 98.38 86 PRO A CA 1
ATOM 677 C C . PRO A 1 86 ? -15.151 -8.738 19.947 1.00 98.38 86 PRO A C 1
ATOM 679 O O . PRO A 1 86 ? -15.948 -7.918 20.409 1.00 98.38 86 PRO A O 1
ATOM 682 N N . GLY A 1 87 ? -15.349 -9.362 18.784 1.00 97.88 87 GLY A N 1
ATOM 683 C CA . GLY A 1 87 ? -16.524 -9.155 17.930 1.00 97.88 87 GLY A CA 1
ATOM 684 C C . GLY A 1 87 ? -16.527 -7.853 17.121 1.00 97.88 87 GLY A C 1
ATOM 685 O O . GLY A 1 87 ? -17.549 -7.530 16.521 1.00 97.88 87 GLY A O 1
ATOM 686 N N . GLN A 1 88 ? -15.428 -7.094 17.112 1.00 98.44 88 GLN A N 1
ATOM 687 C CA . GLN A 1 88 ? -15.290 -5.903 16.272 1.00 98.44 88 GLN A CA 1
ATOM 688 C C . GLN A 1 88 ? -14.673 -6.221 14.908 1.00 98.44 88 GLN A C 1
ATOM 690 O O . GLN A 1 88 ? -14.180 -7.321 14.668 1.00 98.44 88 GLN A O 1
ATOM 695 N N . LEU A 1 89 ? -14.719 -5.238 14.007 1.00 98.19 89 LEU A N 1
ATOM 696 C CA . LEU A 1 89 ? -14.364 -5.415 12.603 1.00 98.19 89 LEU A CA 1
ATOM 697 C C . LEU A 1 89 ? -12.967 -4.884 12.271 1.00 98.19 89 LEU A C 1
ATOM 699 O O . LEU A 1 89 ? -12.534 -3.830 12.752 1.00 98.19 89 LEU A O 1
ATOM 703 N N . PHE A 1 90 ? -12.307 -5.609 11.372 1.00 98.44 90 PHE A N 1
ATOM 704 C CA . PHE A 1 90 ? -11.085 -5.201 10.697 1.00 98.44 90 PHE A CA 1
ATOM 705 C C . PHE A 1 90 ? -11.349 -5.082 9.191 1.00 98.44 90 PHE A C 1
ATOM 707 O O . PHE A 1 90 ? -11.912 -5.994 8.594 1.00 98.44 90 PHE A O 1
ATOM 714 N N . ALA A 1 91 ? -10.941 -3.963 8.587 1.00 97.69 91 ALA A N 1
ATOM 715 C CA . ALA A 1 91 ? -10.993 -3.754 7.140 1.00 97.69 91 ALA A CA 1
ATOM 716 C C . ALA A 1 91 ? -9.580 -3.661 6.548 1.00 97.69 91 ALA A C 1
ATOM 718 O O . ALA A 1 91 ? -8.733 -2.904 7.030 1.00 97.69 91 ALA A O 1
ATOM 719 N N . SER A 1 92 ? -9.337 -4.406 5.476 1.00 96.69 92 SER A N 1
ATOM 720 C CA . SER A 1 92 ? -8.046 -4.474 4.798 1.00 96.69 92 SER A CA 1
ATOM 721 C C . SER A 1 92 ? -8.170 -3.952 3.371 1.00 96.69 92 SER A C 1
ATOM 723 O O . SER A 1 92 ? -9.217 -4.098 2.754 1.00 96.69 92 SER A O 1
ATOM 725 N N . TYR A 1 93 ? -7.107 -3.326 2.880 1.00 96.06 93 TYR A N 1
ATOM 726 C CA . TYR A 1 93 ? -6.924 -2.987 1.474 1.00 96.06 93 TYR A CA 1
ATOM 727 C C . TYR A 1 93 ? -5.469 -3.298 1.113 1.00 96.06 93 TYR A C 1
ATOM 729 O O . TYR A 1 93 ? -4.544 -2.630 1.589 1.00 96.06 93 TYR A O 1
ATOM 737 N N . GLU A 1 94 ? -5.257 -4.396 0.403 1.00 96.00 94 GLU A N 1
ATOM 738 C CA . GLU A 1 94 ? -4.011 -5.156 0.345 1.00 96.00 94 GLU A CA 1
ATOM 739 C C . GLU A 1 94 ? -3.507 -5.333 -1.092 1.00 96.00 94 GLU A C 1
ATOM 741 O O . GLU A 1 94 ? -4.255 -5.315 -2.070 1.00 96.00 94 GLU A O 1
ATOM 746 N N . TRP A 1 95 ? -2.191 -5.496 -1.210 1.00 97.69 95 TRP A N 1
ATOM 747 C CA . TRP A 1 95 ? -1.539 -5.820 -2.473 1.00 97.69 95 TRP A CA 1
ATOM 748 C C . TRP A 1 95 ? -1.330 -7.328 -2.575 1.00 97.69 95 TRP A C 1
ATOM 750 O O . TRP A 1 95 ? -0.618 -7.913 -1.753 1.00 97.69 95 TRP A O 1
ATOM 760 N N . CYS A 1 96 ? -1.903 -7.939 -3.610 1.00 98.06 96 CYS A N 1
ATOM 761 C CA . CYS A 1 96 ? -1.945 -9.388 -3.770 1.00 98.06 96 CYS A CA 1
ATOM 762 C C . CYS A 1 96 ? -1.574 -9.827 -5.187 1.00 98.06 96 CYS A C 1
ATOM 764 O O . CYS A 1 96 ? -1.865 -9.155 -6.181 1.00 98.06 96 CYS A O 1
ATOM 766 N N . MET A 1 97 ? -0.995 -11.021 -5.285 1.00 98.38 97 MET A N 1
ATOM 767 C CA . MET A 1 97 ? -1.009 -11.789 -6.527 1.00 98.38 97 MET A CA 1
ATOM 768 C C . MET A 1 97 ? -2.392 -12.424 -6.710 1.00 98.38 97 MET A C 1
ATOM 770 O O . MET A 1 97 ? -2.975 -12.945 -5.759 1.00 98.38 97 MET A O 1
ATOM 774 N N . THR A 1 98 ? -2.928 -12.389 -7.924 1.00 97.69 98 THR A N 1
ATOM 775 C CA . THR A 1 98 ? -4.237 -12.985 -8.231 1.00 97.69 98 THR A CA 1
ATOM 776 C C . THR A 1 98 ? -4.086 -14.452 -8.641 1.00 97.69 98 THR A C 1
ATOM 778 O O . THR A 1 98 ? -2.980 -14.927 -8.915 1.00 97.69 98 THR A O 1
ATOM 781 N N . GLU A 1 99 ? -5.209 -15.155 -8.790 1.00 96.19 99 GLU A N 1
ATOM 782 C CA . GLU A 1 99 ? -5.260 -16.513 -9.356 1.00 96.19 99 GLU A CA 1
ATOM 783 C C . GLU A 1 99 ? -4.673 -16.624 -10.777 1.00 96.19 99 GLU A C 1
ATOM 785 O O . GLU A 1 99 ? -4.296 -17.710 -11.213 1.00 96.19 99 GLU A O 1
ATOM 790 N N . LYS A 1 100 ? -4.560 -15.507 -11.511 1.00 97.19 100 LYS A N 1
ATOM 791 C CA . LYS A 1 100 ? -3.988 -15.480 -12.869 1.00 97.19 100 LYS A CA 1
ATOM 792 C C . LYS A 1 100 ? -2.462 -15.504 -12.860 1.00 97.19 100 LYS A C 1
ATOM 794 O O . LYS A 1 100 ? -1.840 -15.681 -13.912 1.00 97.19 100 LYS A O 1
ATOM 799 N N . HIS A 1 101 ? -1.837 -15.290 -11.702 1.00 98.12 101 HIS A N 1
ATOM 800 C CA . HIS A 1 101 ? -0.396 -15.412 -11.575 1.00 98.12 101 HIS A CA 1
ATOM 801 C C . HIS A 1 101 ? 0.041 -16.865 -11.795 1.00 98.12 101 HIS A C 1
ATOM 803 O O . HIS A 1 101 ? -0.495 -17.794 -11.206 1.00 98.12 101 HIS A O 1
ATOM 809 N N . ASP A 1 102 ? 1.071 -17.046 -12.620 1.00 97.69 102 ASP A N 1
ATOM 810 C CA . ASP A 1 102 ? 1.631 -18.360 -12.940 1.00 97.69 102 ASP A CA 1
ATOM 811 C C . ASP A 1 102 ? 3.119 -18.314 -12.580 1.00 97.69 102 ASP A C 1
ATOM 813 O O . ASP A 1 102 ? 3.875 -17.596 -13.247 1.00 97.69 102 ASP A O 1
ATOM 817 N N . PRO A 1 103 ? 3.559 -19.051 -11.545 1.00 96.19 103 PRO A N 1
ATOM 818 C CA . PRO A 1 103 ? 4.944 -19.023 -11.084 1.00 96.19 103 PRO A CA 1
ATOM 819 C C . PRO A 1 103 ? 5.916 -19.671 -12.080 1.00 96.19 103 PRO A C 1
ATOM 821 O O . PRO A 1 103 ? 7.129 -19.537 -11.931 1.00 96.19 103 PRO A O 1
ATOM 824 N N . THR A 1 104 ? 5.416 -20.373 -13.101 1.00 97.88 104 THR A N 1
ATOM 825 C CA . THR A 1 104 ? 6.235 -20.970 -14.163 1.00 97.88 104 THR A CA 1
ATOM 826 C C . THR A 1 104 ? 6.402 -20.046 -15.370 1.00 97.88 104 THR A C 1
ATOM 828 O O . THR A 1 104 ? 7.322 -20.237 -16.167 1.00 97.88 104 THR A O 1
ATOM 831 N N . ASN A 1 105 ? 5.569 -19.006 -15.491 1.00 98.31 105 ASN A N 1
ATOM 832 C CA . ASN A 1 105 ? 5.640 -18.036 -16.575 1.00 98.31 105 ASN A CA 1
ATOM 833 C C . ASN A 1 105 ? 6.705 -16.958 -16.277 1.00 98.31 105 ASN A C 1
ATOM 835 O O . ASN A 1 105 ? 6.511 -16.127 -15.382 1.00 98.31 105 ASN A O 1
ATOM 839 N N . PRO A 1 106 ? 7.799 -16.866 -17.063 1.00 98.31 106 PRO A N 1
ATOM 840 C CA . PRO A 1 106 ? 8.885 -15.923 -16.786 1.00 98.31 106 PRO A CA 1
ATOM 841 C C . PRO A 1 106 ? 8.448 -14.454 -16.771 1.00 98.31 106 PRO A C 1
ATOM 843 O O . PRO A 1 106 ? 9.036 -13.639 -16.061 1.00 98.31 106 PRO A O 1
ATOM 846 N N . LYS A 1 107 ? 7.410 -14.096 -17.539 1.00 98.25 107 LYS A N 1
ATOM 847 C CA . LYS A 1 107 ? 6.879 -12.729 -17.573 1.00 98.25 107 LYS A CA 1
ATOM 848 C C . LYS A 1 107 ? 6.144 -12.388 -16.276 1.00 98.25 107 LYS A C 1
ATOM 850 O O . LYS A 1 107 ? 6.298 -11.276 -15.781 1.00 98.25 107 LYS A O 1
ATOM 855 N N . HIS A 1 108 ? 5.387 -13.338 -15.727 1.00 98.44 108 HIS A N 1
ATOM 856 C CA . HIS A 1 108 ? 4.650 -13.169 -14.471 1.00 98.44 108 HIS A CA 1
ATOM 857 C C . HIS A 1 108 ? 5.626 -13.051 -13.298 1.00 98.44 108 HIS A C 1
ATOM 859 O O . HIS A 1 108 ? 5.538 -12.109 -12.512 1.00 98.44 108 HIS A O 1
ATOM 865 N N . VAL A 1 109 ? 6.609 -13.955 -13.235 1.00 98.25 109 VAL A N 1
ATOM 866 C CA . VAL A 1 109 ? 7.669 -13.939 -12.217 1.00 98.25 109 VAL A CA 1
ATOM 867 C C . VAL A 1 109 ? 8.461 -12.636 -12.272 1.00 98.25 109 VAL A C 1
ATOM 869 O O . VAL A 1 109 ? 8.677 -11.999 -11.242 1.00 98.25 109 VAL A O 1
ATOM 872 N N . LYS A 1 110 ? 8.846 -12.189 -13.475 1.00 98.25 110 LYS A N 1
ATOM 873 C CA . LYS A 1 110 ? 9.545 -10.913 -13.637 1.00 98.25 110 LYS A CA 1
ATOM 874 C C . LYS A 1 110 ? 8.695 -9.726 -13.180 1.00 98.25 110 LYS A C 1
ATOM 876 O O . LYS A 1 110 ? 9.219 -8.859 -12.492 1.00 98.25 110 LYS A O 1
ATOM 881 N N . ALA A 1 111 ? 7.414 -9.675 -13.547 1.00 98.31 111 ALA A N 1
ATOM 882 C CA . ALA A 1 111 ? 6.534 -8.577 -13.152 1.00 98.31 111 ALA A CA 1
ATOM 883 C C . ALA A 1 111 ? 6.376 -8.500 -11.627 1.00 98.31 111 ALA A C 1
ATOM 885 O O . ALA A 1 111 ? 6.559 -7.426 -11.061 1.00 98.31 111 ALA A O 1
ATOM 886 N N . LYS A 1 112 ? 6.133 -9.641 -10.963 1.00 98.31 112 LYS A N 1
ATOM 887 C CA . LYS A 1 112 ? 6.105 -9.740 -9.495 1.00 98.31 112 LYS A CA 1
ATOM 888 C C . LYS A 1 112 ? 7.410 -9.228 -8.887 1.00 98.31 112 LYS A C 1
ATOM 890 O O . LYS A 1 112 ? 7.379 -8.358 -8.023 1.00 98.31 112 LYS A O 1
ATOM 895 N N . LYS A 1 113 ? 8.555 -9.687 -9.402 1.00 97.88 113 LYS A N 1
ATOM 896 C CA . LYS A 1 113 ? 9.865 -9.278 -8.889 1.00 97.88 113 LYS A CA 1
ATOM 897 C C . LYS A 1 113 ? 10.131 -7.782 -9.053 1.00 97.88 113 LYS A C 1
ATOM 899 O O . LYS A 1 113 ? 10.638 -7.145 -8.135 1.00 97.88 113 LYS A O 1
ATOM 904 N N . ASP A 1 114 ? 9.757 -7.215 -10.196 1.00 97.81 114 ASP A N 1
ATOM 905 C CA . ASP A 1 114 ? 9.893 -5.782 -10.452 1.00 97.81 114 ASP A CA 1
ATOM 906 C C . ASP A 1 114 ? 9.026 -4.954 -9.479 1.00 97.81 114 ASP A C 1
ATOM 908 O O . ASP A 1 114 ? 9.480 -3.910 -9.005 1.00 97.81 114 ASP A O 1
ATOM 912 N N . ILE A 1 115 ? 7.806 -5.420 -9.155 1.00 97.88 115 ILE A N 1
ATOM 913 C CA . ILE A 1 115 ? 6.922 -4.796 -8.149 1.00 97.88 115 ILE A CA 1
ATOM 914 C C . ILE A 1 115 ? 7.566 -4.863 -6.762 1.00 97.88 115 ILE A C 1
ATOM 916 O O . ILE A 1 115 ? 7.637 -3.838 -6.082 1.00 97.88 115 ILE A O 1
ATOM 920 N N . GLU A 1 116 ? 8.051 -6.039 -6.359 1.00 97.00 116 GLU A N 1
ATOM 921 C CA . GLU A 1 116 ? 8.696 -6.255 -5.061 1.00 97.00 116 GLU A CA 1
ATOM 922 C C . GLU A 1 116 ? 9.909 -5.362 -4.867 1.00 97.00 116 GLU A C 1
ATOM 924 O O . GLU A 1 116 ? 10.027 -4.675 -3.854 1.00 97.00 116 GLU A O 1
ATOM 929 N N . GLU A 1 117 ? 10.800 -5.347 -5.859 1.00 94.12 117 GLU A N 1
ATOM 930 C CA . GLU A 1 117 ? 11.991 -4.519 -5.818 1.00 94.12 117 GLU A CA 1
ATOM 931 C C . GLU A 1 117 ? 11.591 -3.054 -5.760 1.00 94.12 117 GLU A C 1
ATOM 933 O O . GLU A 1 117 ? 11.883 -2.408 -4.763 1.00 94.12 117 GLU A O 1
ATOM 938 N N . GLY A 1 118 ? 10.861 -2.539 -6.754 1.00 94.62 118 GLY A N 1
ATOM 939 C CA . GLY A 1 118 ? 10.588 -1.105 -6.870 1.00 94.62 118 GLY A CA 1
ATOM 940 C C . GLY A 1 118 ? 9.750 -0.498 -5.739 1.00 94.62 118 GLY A C 1
ATOM 941 O O . GLY A 1 118 ? 9.772 0.722 -5.573 1.00 94.62 118 GLY A O 1
ATOM 942 N N . ASN A 1 119 ? 9.046 -1.323 -4.958 1.00 94.81 119 ASN A N 1
ATOM 943 C CA . ASN A 1 119 ? 8.256 -0.894 -3.799 1.00 94.81 119 ASN A CA 1
ATOM 944 C C . ASN A 1 119 ? 8.833 -1.378 -2.457 1.00 94.81 119 ASN A C 1
ATOM 946 O O . ASN A 1 119 ? 8.235 -1.114 -1.417 1.00 94.81 119 ASN A O 1
ATOM 950 N N . ALA A 1 120 ? 9.994 -2.044 -2.457 1.00 93.56 120 ALA A N 1
ATOM 951 C CA . ALA A 1 120 ? 10.618 -2.624 -1.266 1.00 93.56 120 ALA A CA 1
ATOM 952 C C . ALA A 1 120 ? 9.657 -3.529 -0.465 1.00 93.56 120 ALA A C 1
ATOM 954 O O . ALA A 1 120 ? 9.510 -3.391 0.754 1.00 93.56 120 ALA A O 1
ATOM 955 N N . LEU A 1 121 ? 8.983 -4.437 -1.169 1.00 95.44 121 LEU A N 1
ATOM 956 C CA . LEU A 1 121 ? 8.086 -5.423 -0.574 1.00 95.44 121 LEU A CA 1
ATOM 957 C C . LEU A 1 121 ? 8.841 -6.731 -0.284 1.00 95.44 121 LEU A C 1
ATOM 959 O O . LEU A 1 121 ? 9.774 -7.080 -1.018 1.00 95.44 121 LEU A O 1
ATOM 963 N N . PRO A 1 122 ? 8.445 -7.475 0.765 1.00 95.69 122 PRO A N 1
ATOM 964 C CA . PRO A 1 122 ? 8.736 -8.901 0.856 1.00 95.69 122 PRO A CA 1
ATOM 965 C C . PRO A 1 122 ? 8.000 -9.667 -0.261 1.00 95.69 122 PRO A C 1
ATOM 967 O O . PRO A 1 122 ? 7.407 -9.072 -1.161 1.00 95.69 122 PRO A O 1
ATOM 970 N N . ASP A 1 123 ? 8.039 -10.997 -0.203 1.00 96.06 123 ASP A N 1
ATOM 971 C CA . ASP A 1 123 ? 7.283 -11.837 -1.131 1.00 96.06 123 ASP A CA 1
ATOM 972 C C . ASP A 1 123 ? 5.781 -11.500 -1.073 1.00 96.06 123 ASP A C 1
ATOM 974 O O . ASP A 1 123 ? 5.173 -11.508 0.001 1.00 96.06 123 ASP A O 1
ATOM 978 N N . ILE A 1 124 ? 5.193 -11.154 -2.221 1.00 97.06 124 ILE A N 1
ATOM 979 C CA . ILE A 1 124 ? 3.778 -10.758 -2.296 1.00 97.06 124 ILE A CA 1
ATOM 980 C C . ILE A 1 124 ? 2.898 -12.008 -2.218 1.00 97.06 124 ILE A C 1
ATOM 982 O O . ILE A 1 124 ? 3.003 -12.889 -3.073 1.00 97.06 124 ILE A O 1
ATOM 986 N N . PHE A 1 125 ? 2.009 -12.051 -1.224 1.00 97.00 125 PHE A N 1
ATOM 987 C CA . PHE A 1 125 ? 1.052 -13.144 -1.035 1.00 97.00 125 PHE A CA 1
ATOM 988 C C . PHE A 1 125 ? -0.020 -13.151 -2.127 1.00 97.00 125 PHE A C 1
ATOM 990 O O . PHE A 1 125 ? -0.349 -12.114 -2.709 1.00 97.00 125 PHE A O 1
ATOM 997 N N . THR A 1 126 ? -0.600 -14.320 -2.384 1.00 97.88 126 THR A N 1
ATOM 998 C CA . THR A 1 126 ? -1.845 -14.414 -3.146 1.00 97.88 126 THR A CA 1
ATOM 999 C C . THR A 1 126 ? -3.035 -13.929 -2.319 1.00 97.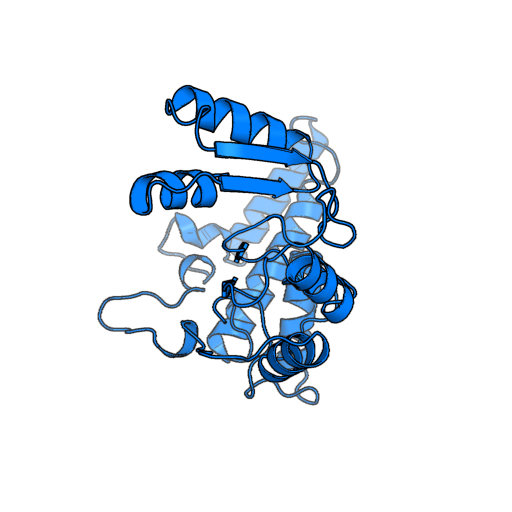88 126 THR A C 1
ATOM 1001 O O . THR A 1 126 ? -2.976 -13.866 -1.088 1.00 97.88 126 THR A O 1
ATOM 1004 N N . THR A 1 127 ? -4.141 -13.622 -2.992 1.00 97.50 127 THR A N 1
ATOM 1005 C CA . THR A 1 127 ? -5.424 -13.301 -2.346 1.00 97.50 127 THR A CA 1
ATOM 1006 C C . THR A 1 127 ? -5.860 -14.379 -1.346 1.00 97.50 127 THR A C 1
ATOM 1008 O O . THR A 1 127 ? -6.277 -14.057 -0.236 1.00 97.50 127 THR A O 1
ATOM 1011 N N . ASP A 1 128 ? -5.697 -15.660 -1.692 1.00 97.50 128 ASP A N 1
ATOM 1012 C CA . ASP A 1 128 ? -6.037 -16.774 -0.798 1.00 97.50 128 ASP A CA 1
ATOM 1013 C C . ASP A 1 128 ? -5.077 -16.881 0.390 1.00 97.50 128 ASP A C 1
ATOM 1015 O O . ASP A 1 128 ? -5.529 -17.034 1.518 1.00 97.50 128 ASP A O 1
ATOM 1019 N N . GLN A 1 129 ? -3.769 -16.695 0.186 1.00 97.62 129 GLN A N 1
ATOM 1020 C CA . GLN A 1 129 ? -2.803 -16.698 1.290 1.00 97.62 129 GLN A CA 1
ATOM 1021 C C . GLN A 1 129 ? -3.063 -15.570 2.302 1.00 97.62 129 GLN A C 1
ATOM 1023 O O . GLN A 1 129 ? -2.790 -15.730 3.491 1.00 97.62 129 GLN A O 1
ATOM 1028 N N . VAL A 1 130 ? -3.574 -14.417 1.854 1.00 97.75 130 VAL A N 1
ATOM 1029 C CA . VAL A 1 130 ? -3.995 -13.332 2.756 1.00 97.75 130 VAL A CA 1
ATOM 1030 C C . VAL A 1 130 ? -5.194 -13.759 3.602 1.00 97.75 130 VAL A C 1
ATOM 1032 O O . VAL A 1 130 ? -5.178 -13.552 4.815 1.00 97.75 130 VAL A O 1
ATOM 1035 N N . VAL A 1 131 ? -6.199 -14.387 2.988 1.00 98.12 131 VAL A N 1
ATOM 1036 C CA . VAL A 1 131 ? -7.383 -14.913 3.688 1.00 98.12 131 VAL A CA 1
ATOM 1037 C C . VAL A 1 131 ? -6.991 -15.995 4.693 1.00 98.12 131 VAL A C 1
ATOM 1039 O O . VAL A 1 131 ? -7.340 -15.883 5.865 1.00 98.12 131 VAL A O 1
ATOM 1042 N N . GLU A 1 132 ? -6.181 -16.970 4.281 1.00 98.38 132 GLU A N 1
ATOM 1043 C CA . GLU A 1 132 ? -5.668 -18.030 5.157 1.00 98.38 132 GLU A CA 1
ATOM 1044 C C . GLU A 1 132 ? -4.901 -17.453 6.359 1.00 98.38 132 GLU A C 1
ATOM 1046 O O . GLU A 1 132 ? -5.078 -17.902 7.492 1.00 98.38 132 GLU A O 1
ATOM 1051 N N . ALA A 1 133 ? -4.078 -16.421 6.143 1.00 98.12 133 ALA A N 1
ATOM 1052 C CA . ALA A 1 133 ? -3.334 -15.768 7.217 1.00 98.12 133 ALA A CA 1
ATOM 1053 C C . ALA A 1 133 ? -4.244 -15.029 8.216 1.00 98.12 133 ALA A C 1
ATOM 1055 O O . ALA A 1 133 ? -3.923 -14.981 9.406 1.00 98.12 133 ALA A O 1
ATOM 1056 N N . LEU A 1 134 ? -5.363 -14.455 7.760 1.00 98.25 134 LEU A N 1
ATOM 1057 C CA . LEU A 1 134 ? -6.368 -13.835 8.631 1.00 98.25 134 LEU A CA 1
ATOM 1058 C C . LEU A 1 134 ? -7.103 -14.892 9.464 1.00 98.25 134 LEU A C 1
ATOM 1060 O O . LEU A 1 134 ? -7.206 -14.756 10.687 1.00 98.25 134 LEU A O 1
ATOM 1064 N N . GLU A 1 135 ? -7.558 -15.966 8.819 1.00 98.44 135 GLU A N 1
ATOM 1065 C CA . GLU A 1 135 ? -8.264 -17.075 9.470 1.00 98.44 135 GLU A CA 1
ATOM 1066 C C . GLU A 1 135 ? -7.384 -17.784 10.506 1.00 98.44 135 GLU A C 1
ATOM 1068 O O . GLU A 1 135 ? -7.840 -18.085 11.609 1.00 98.44 135 GLU A O 1
ATOM 1073 N N . GLN A 1 136 ? -6.094 -17.973 10.207 1.00 98.44 136 GLN A N 1
ATOM 1074 C CA . GLN A 1 136 ? -5.131 -18.593 11.121 1.00 98.44 136 GLN A CA 1
ATOM 1075 C C . GLN A 1 136 ? -5.016 -17.857 12.466 1.00 98.44 136 GLN A C 1
ATOM 1077 O O . GLN A 1 136 ? -4.752 -18.481 13.496 1.00 98.44 136 GLN A O 1
ATOM 1082 N N . VAL A 1 137 ? -5.192 -16.536 12.468 1.00 97.88 137 VAL A N 1
ATOM 1083 C CA . VAL A 1 137 ? -5.130 -15.704 13.678 1.00 97.88 137 VAL A CA 1
ATOM 1084 C C . VAL A 1 137 ? -6.448 -15.727 14.462 1.00 97.88 137 VAL A C 1
ATOM 1086 O O . VAL A 1 137 ? -6.446 -15.469 15.666 1.00 97.88 137 VAL A O 1
ATOM 1089 N N . GLY A 1 138 ? -7.555 -16.076 13.804 1.00 98.12 138 GLY A N 1
ATOM 1090 C CA . GLY A 1 138 ? -8.887 -16.149 14.404 1.00 98.12 138 GLY A CA 1
ATOM 1091 C C . GLY A 1 138 ? -9.897 -15.153 13.837 1.00 98.12 138 GLY A C 1
ATOM 1092 O O . GLY A 1 138 ? -10.976 -15.014 14.415 1.00 98.12 138 GLY A O 1
ATOM 1093 N N . PHE A 1 139 ? -9.584 -14.455 12.740 1.00 98.50 139 PHE A N 1
ATOM 1094 C CA . PHE A 1 139 ? -10.593 -13.672 12.028 1.00 98.50 139 PHE A CA 1
ATOM 1095 C C . PHE A 1 139 ? -11.560 -14.584 11.267 1.00 98.50 139 PHE A C 1
ATOM 1097 O O . PHE A 1 139 ? -11.163 -15.586 10.682 1.00 98.50 139 PHE A O 1
ATOM 1104 N N . GLU A 1 140 ? -12.829 -14.189 11.231 1.00 98.25 140 GLU A N 1
ATOM 1105 C CA . GLU A 1 140 ? -13.820 -14.712 10.293 1.00 98.25 140 GLU A CA 1
ATOM 1106 C C . GLU A 1 140 ? -13.913 -13.739 9.112 1.00 98.25 140 GLU A C 1
ATOM 1108 O O . GLU A 1 140 ? -14.203 -12.554 9.304 1.00 98.25 140 GLU A O 1
ATOM 1113 N N . VAL A 1 141 ? -13.642 -14.210 7.892 1.00 97.94 141 VAL A N 1
ATOM 1114 C CA . VAL A 1 141 ? -13.732 -13.367 6.692 1.00 97.94 141 VAL A CA 1
ATOM 1115 C C . VAL A 1 141 ? -15.191 -13.240 6.266 1.00 97.94 141 VAL A C 1
ATOM 1117 O O . VAL A 1 141 ? -15.782 -14.176 5.733 1.00 97.94 141 VAL A O 1
ATOM 1120 N N . LEU A 1 142 ? -15.766 -12.060 6.506 1.00 98.12 142 LEU A N 1
ATOM 1121 C CA . LEU A 1 142 ? -17.162 -11.757 6.175 1.00 98.12 142 LEU A CA 1
ATOM 1122 C C . LEU A 1 142 ? -17.358 -11.406 4.693 1.00 98.12 142 LEU A C 1
ATOM 1124 O O . LEU A 1 142 ? -18.369 -11.774 4.101 1.00 98.12 142 LEU A O 1
ATOM 1128 N N . GLU A 1 143 ? -16.400 -10.686 4.108 1.00 97.25 143 GLU A N 1
ATOM 1129 C CA . GLU A 1 143 ? -16.428 -10.198 2.726 1.00 97.25 143 GLU A CA 1
ATOM 1130 C C . GLU A 1 143 ? -14.991 -10.133 2.192 1.00 97.25 143 GLU A C 1
ATOM 1132 O O . GLU A 1 143 ? -14.067 -9.781 2.931 1.00 97.25 143 GLU A O 1
ATOM 1137 N N . ARG A 1 144 ? -14.801 -10.507 0.923 1.00 96.19 144 ARG A N 1
ATOM 1138 C CA . ARG A 1 144 ? -13.536 -10.376 0.189 1.00 96.19 144 ARG A CA 1
ATOM 1139 C C . ARG A 1 144 ? -13.852 -10.124 -1.278 1.00 96.19 144 ARG A C 1
ATOM 1141 O O . ARG A 1 144 ? -14.638 -10.876 -1.845 1.00 96.19 144 ARG A O 1
ATOM 1148 N N . ASP A 1 145 ? -13.214 -9.130 -1.880 1.00 95.50 145 ASP A N 1
ATOM 1149 C CA . ASP A 1 145 ? -13.428 -8.770 -3.280 1.00 95.50 145 ASP A CA 1
ATOM 1150 C C . ASP A 1 145 ? -12.161 -8.162 -3.879 1.00 95.50 145 ASP A C 1
ATOM 1152 O O . ASP A 1 145 ? -11.472 -7.376 -3.238 1.00 95.50 145 ASP A O 1
ATOM 1156 N N . ASP A 1 146 ? -11.874 -8.485 -5.140 1.00 95.25 146 ASP A N 1
ATOM 1157 C CA . ASP A 1 146 ? -10.871 -7.755 -5.914 1.00 95.25 146 ASP A CA 1
ATOM 1158 C C . ASP A 1 146 ? -11.546 -6.591 -6.646 1.00 95.25 146 ASP A C 1
ATOM 1160 O O . ASP A 1 146 ? -12.190 -6.758 -7.690 1.00 95.25 146 ASP A O 1
ATOM 1164 N N . LEU A 1 147 ? -11.382 -5.379 -6.115 1.00 93.44 147 LEU A N 1
ATOM 1165 C CA . LEU A 1 147 ? -11.975 -4.188 -6.719 1.00 93.44 147 LEU A CA 1
ATOM 1166 C C . LEU A 1 147 ? -11.332 -3.838 -8.069 1.00 93.44 147 LEU A C 1
ATOM 1168 O O . LEU A 1 147 ? -11.971 -3.179 -8.890 1.00 93.44 147 LEU A O 1
ATOM 1172 N N . ALA A 1 148 ? -10.111 -4.311 -8.351 1.00 92.56 148 ALA A N 1
ATOM 1173 C CA . ALA A 1 148 ? -9.487 -4.121 -9.658 1.00 92.56 148 ALA A CA 1
ATOM 1174 C C . ALA A 1 148 ? -10.179 -4.949 -10.754 1.00 92.56 148 ALA A C 1
ATOM 1176 O O . ALA A 1 148 ? -10.212 -4.519 -11.909 1.00 92.56 148 ALA A O 1
ATOM 1177 N N . ALA A 1 149 ? -10.766 -6.098 -10.401 1.00 88.94 149 ALA A N 1
ATOM 1178 C CA . ALA A 1 149 ? -11.525 -6.941 -11.326 1.00 88.94 149 ALA A CA 1
ATOM 1179 C C . ALA A 1 149 ? -12.908 -6.356 -11.672 1.00 88.94 149 ALA A C 1
ATOM 1181 O O . ALA A 1 149 ? -13.499 -6.722 -12.688 1.00 88.94 149 ALA A O 1
ATOM 1182 N N . SER A 1 150 ? -13.405 -5.424 -10.855 1.00 84.75 150 SER A N 1
ATOM 1183 C CA . SER A 1 150 ? -14.744 -4.832 -10.974 1.00 84.75 150 SER A CA 1
ATOM 1184 C C . SER A 1 150 ? -14.769 -3.490 -11.722 1.00 84.75 150 SER A C 1
ATOM 1186 O O . SER A 1 150 ? -15.796 -2.810 -11.723 1.00 84.75 150 SER A O 1
ATOM 1188 N N . TYR A 1 151 ? -13.657 -3.083 -12.348 1.00 85.38 151 TYR A N 1
ATOM 1189 C CA . TYR A 1 151 ? -13.549 -1.774 -13.002 1.00 85.38 151 TYR A CA 1
ATOM 1190 C C . TYR A 1 151 ? -14.493 -1.644 -14.208 1.00 85.38 151 TYR A C 1
ATOM 1192 O O . TYR A 1 151 ? -14.635 -2.573 -15.010 1.00 85.38 151 TYR A O 1
ATOM 1200 N N . ASN A 1 152 ? -15.100 -0.465 -14.376 1.00 86.50 152 ASN A N 1
ATOM 1201 C CA . ASN A 1 152 ? -15.959 -0.187 -15.525 1.00 86.50 152 ASN A CA 1
ATOM 1202 C C . ASN A 1 152 ? -15.219 0.633 -16.605 1.00 86.50 152 ASN A C 1
ATOM 1204 O O . ASN A 1 152 ? -15.070 1.847 -16.446 1.00 86.50 152 ASN A O 1
ATOM 1208 N N . PRO A 1 153 ? -14.834 0.040 -17.753 1.00 86.94 153 PRO A N 1
ATOM 1209 C CA . PRO A 1 153 ? -14.095 0.743 -18.807 1.00 86.94 153 PRO A CA 1
ATOM 1210 C C . PRO A 1 153 ? -14.833 1.908 -19.468 1.00 86.94 153 PRO A C 1
ATOM 1212 O O . PRO A 1 153 ? -14.197 2.713 -20.149 1.00 86.94 153 PRO A O 1
ATOM 1215 N N . GLU A 1 154 ? -16.155 2.004 -19.321 1.00 87.19 154 GLU A N 1
ATOM 1216 C CA . GLU A 1 154 ? -16.936 3.087 -19.925 1.00 87.19 154 GLU A CA 1
ATOM 1217 C C . GLU A 1 154 ? -16.799 4.407 -19.157 1.00 87.19 154 GLU A C 1
ATOM 1219 O O . GLU A 1 154 ? -16.952 5.481 -19.743 1.00 87.19 154 GLU A O 1
ATOM 1224 N N . ILE A 1 155 ? -16.516 4.337 -17.853 1.00 88.06 155 ILE A N 1
ATOM 1225 C CA . ILE A 1 155 ? -16.516 5.501 -16.953 1.00 88.06 155 ILE A CA 1
ATOM 1226 C C . ILE A 1 155 ? -15.259 5.615 -16.083 1.00 88.06 155 ILE A C 1
ATOM 1228 O O . ILE A 1 155 ? -15.023 6.669 -15.491 1.00 88.06 155 ILE A O 1
ATOM 1232 N N . GLU A 1 156 ? -14.430 4.575 -16.031 1.00 89.12 156 GLU A N 1
ATOM 1233 C CA . GLU A 1 156 ? -13.216 4.511 -15.223 1.00 89.12 156 GLU A CA 1
ATOM 1234 C C . GLU A 1 156 ? -11.998 4.155 -16.073 1.00 89.12 156 GLU A C 1
ATOM 1236 O O . GLU A 1 156 ? -12.068 3.485 -17.104 1.00 89.12 156 GLU A O 1
ATOM 1241 N N . TYR A 1 157 ? -10.836 4.597 -15.602 1.00 90.69 157 TYR A N 1
ATOM 1242 C CA . TYR A 1 157 ? -9.562 4.125 -16.117 1.00 90.69 157 TYR A CA 1
ATOM 1243 C C . TYR A 1 157 ? -9.089 2.931 -15.283 1.00 90.69 157 TYR A C 1
ATOM 1245 O O . TYR A 1 157 ? -9.280 2.951 -14.066 1.00 90.69 157 TYR A O 1
ATOM 1253 N N . PRO A 1 158 ? -8.401 1.936 -15.879 1.00 93.31 158 PRO A N 1
ATOM 1254 C CA . PRO A 1 158 ? -7.769 0.890 -15.084 1.00 93.31 158 PRO A CA 1
ATOM 1255 C C . PRO A 1 158 ? -6.772 1.518 -14.101 1.00 93.31 158 PRO A C 1
ATOM 1257 O O . PRO A 1 158 ? -6.122 2.515 -14.431 1.00 93.31 158 PRO A O 1
ATOM 1260 N N . TRP A 1 159 ? -6.603 0.933 -12.914 1.00 94.25 159 TRP A N 1
ATOM 1261 C CA . TRP A 1 159 ? -5.795 1.516 -11.830 1.00 94.25 159 TRP A CA 1
ATOM 1262 C C . TRP A 1 159 ? -4.347 1.847 -12.249 1.00 94.25 159 TRP A C 1
ATOM 1264 O O . TRP A 1 159 ? -3.754 2.820 -11.782 1.00 94.25 159 TRP A O 1
ATOM 1274 N N . TYR A 1 160 ? -3.786 1.093 -13.200 1.00 94.75 160 TYR A N 1
ATOM 1275 C CA . TYR A 1 160 ? -2.436 1.299 -13.733 1.00 94.75 160 TYR A CA 1
ATOM 1276 C C . TYR A 1 160 ? -2.355 2.347 -14.859 1.00 94.75 160 TYR A C 1
ATOM 1278 O O . TYR A 1 160 ? -1.263 2.642 -15.347 1.00 94.75 160 TYR A O 1
ATOM 1286 N N . TYR A 1 161 ? -3.472 2.935 -15.300 1.00 93.88 161 TYR A N 1
ATOM 1287 C CA . TYR A 1 161 ? -3.555 3.827 -16.466 1.00 93.88 161 TYR A CA 1
ATOM 1288 C C . TYR A 1 161 ? -2.558 4.990 -16.434 1.00 93.88 161 TYR A C 1
ATOM 1290 O O . TYR A 1 161 ? -1.958 5.344 -17.458 1.00 93.88 161 TYR A O 1
ATOM 1298 N N . HIS A 1 162 ? -2.370 5.587 -15.255 1.00 91.62 162 HIS A N 1
ATOM 1299 C CA . HIS A 1 162 ? -1.472 6.724 -15.075 1.00 91.62 162 HIS A CA 1
ATOM 1300 C C . HIS A 1 162 ? 0.009 6.349 -15.168 1.00 91.62 162 HIS A C 1
ATOM 1302 O O . HIS A 1 162 ? 0.828 7.234 -15.395 1.00 91.62 162 HIS A O 1
ATOM 1308 N N . LEU A 1 163 ? 0.341 5.061 -15.072 1.00 93.81 163 LEU A N 1
ATOM 1309 C CA . LEU A 1 163 ? 1.694 4.528 -15.224 1.00 93.81 163 LEU A CA 1
ATOM 1310 C C . LEU A 1 163 ? 1.988 4.081 -16.669 1.00 93.81 163 LEU A C 1
ATOM 1312 O O . LEU A 1 163 ? 3.145 3.850 -17.025 1.00 93.81 163 LEU A O 1
ATOM 1316 N N . VAL A 1 164 ? 0.960 3.973 -17.522 1.00 94.50 164 VAL A N 1
ATOM 1317 C CA . VAL A 1 164 ? 1.114 3.537 -18.917 1.00 94.50 164 VAL A CA 1
ATOM 1318 C C . VAL A 1 164 ? 1.847 4.610 -19.738 1.00 94.50 164 VAL A C 1
ATOM 1320 O O . VAL A 1 164 ? 1.407 5.763 -19.768 1.00 94.50 164 VAL A O 1
ATOM 1323 N N . PRO A 1 165 ? 2.926 4.261 -20.463 1.00 93.88 165 PRO A N 1
ATOM 1324 C CA . PRO A 1 165 ? 3.650 5.201 -21.314 1.00 93.88 165 PRO A CA 1
ATOM 1325 C C . PRO A 1 165 ? 2.773 5.835 -22.397 1.00 93.88 165 PRO A C 1
ATOM 1327 O O . PRO A 1 165 ? 2.025 5.148 -23.089 1.00 93.88 165 PRO A O 1
ATOM 1330 N N . SER A 1 166 ? 2.909 7.146 -22.606 1.00 94.50 166 SER A N 1
ATOM 1331 C CA . SER A 1 166 ? 2.207 7.840 -23.692 1.00 94.50 166 SER A CA 1
ATOM 1332 C C . SER A 1 166 ? 2.986 9.059 -24.185 1.00 94.50 166 SER A C 1
ATOM 1334 O O . SER A 1 166 ? 3.296 9.955 -23.406 1.00 94.50 166 SER A O 1
ATOM 1336 N N . TYR A 1 167 ? 3.219 9.137 -25.499 1.00 93.00 167 TYR A N 1
ATOM 1337 C CA . TYR A 1 167 ? 3.923 10.255 -26.147 1.00 93.00 167 TYR A CA 1
ATOM 1338 C C . TYR A 1 167 ? 3.069 11.516 -26.334 1.00 93.00 167 TYR A C 1
ATOM 1340 O O . TYR A 1 167 ? 3.612 12.594 -26.544 1.00 93.00 167 TYR A O 1
ATOM 1348 N N . VAL A 1 168 ? 1.744 11.397 -26.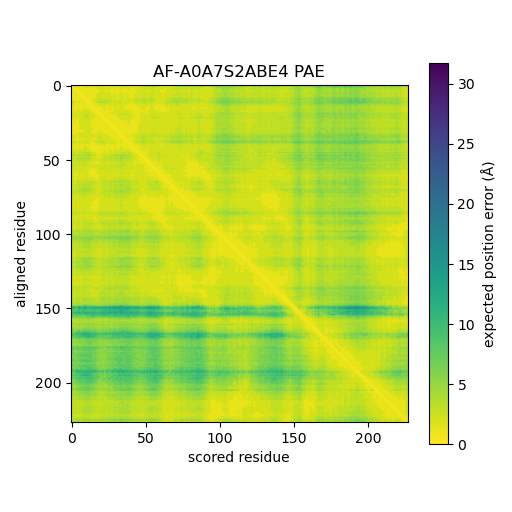235 1.00 93.19 168 VAL A N 1
ATOM 1349 C CA . VAL A 1 168 ? 0.802 12.515 -26.433 1.00 93.19 168 VAL A CA 1
ATOM 1350 C C . VAL A 1 168 ? 0.312 13.134 -25.123 1.00 93.19 168 VAL A C 1
ATOM 1352 O O . VAL A 1 168 ? -0.329 14.178 -25.126 1.00 93.19 168 VAL A O 1
ATOM 1355 N N . SER A 1 169 ? 0.603 12.495 -23.988 1.00 91.38 169 SER A N 1
ATOM 1356 C CA . SER A 1 169 ? 0.171 12.954 -22.668 1.00 91.38 169 SER A CA 1
ATOM 1357 C C . SER A 1 169 ? 1.397 13.446 -21.905 1.00 91.38 169 SER A C 1
ATOM 1359 O O . SER A 1 169 ? 2.262 12.624 -21.596 1.00 91.38 169 SER A O 1
ATOM 1361 N N . PRO A 1 170 ? 1.491 14.744 -21.561 1.00 89.19 170 PRO A N 1
ATOM 1362 C CA . PRO A 1 170 ? 2.673 15.282 -20.889 1.00 89.19 170 PRO A CA 1
ATOM 1363 C C . PRO A 1 170 ? 2.924 14.609 -19.531 1.00 89.19 170 PRO A C 1
ATOM 1365 O O . PRO A 1 170 ? 4.069 14.355 -19.172 1.00 89.19 170 PRO A O 1
ATOM 1368 N N . TYR A 1 171 ? 1.862 14.218 -18.820 1.00 88.69 171 TYR A N 1
ATOM 1369 C CA . TYR A 1 171 ? 1.949 13.527 -17.528 1.00 88.69 171 TYR A CA 1
ATOM 1370 C C . TYR A 1 171 ? 2.462 12.085 -17.629 1.00 88.69 171 TYR A C 1
ATOM 1372 O O . TYR A 1 171 ? 2.997 11.553 -16.659 1.00 88.69 171 TYR A O 1
ATOM 1380 N N . ARG A 1 172 ? 2.308 11.448 -18.796 1.00 93.62 172 ARG A N 1
ATOM 1381 C CA . ARG A 1 172 ? 2.696 10.046 -19.024 1.00 93.62 172 ARG A CA 1
ATOM 1382 C C . ARG A 1 172 ? 3.915 9.886 -19.929 1.00 93.62 172 ARG A C 1
ATOM 1384 O O . ARG A 1 172 ? 4.443 8.781 -20.058 1.00 93.62 172 ARG A O 1
ATOM 1391 N N . PHE A 1 173 ? 4.410 10.982 -20.504 1.00 93.75 173 PHE A N 1
ATOM 1392 C CA . PHE A 1 173 ? 5.641 10.988 -21.288 1.00 93.75 173 PHE A CA 1
ATOM 1393 C C . PHE A 1 173 ? 6.830 10.468 -20.471 1.00 93.75 173 PHE A C 1
ATOM 1395 O O . PHE A 1 173 ? 7.643 9.711 -20.996 1.00 93.75 173 PHE A O 1
ATOM 1402 N N . GLN A 1 174 ? 6.885 10.794 -19.175 1.00 91.31 174 GLN A N 1
ATOM 1403 C CA . GLN A 1 174 ? 7.935 10.349 -18.249 1.00 91.31 174 GLN A CA 1
ATOM 1404 C C . GLN A 1 174 ? 8.070 8.821 -18.130 1.00 91.31 174 GLN A C 1
ATOM 1406 O O . GLN A 1 174 ? 9.152 8.337 -17.812 1.00 91.31 174 GLN A O 1
ATOM 1411 N N . PHE A 1 175 ? 7.018 8.055 -18.441 1.00 93.25 175 PHE A N 1
ATOM 1412 C CA . PHE A 1 175 ? 7.058 6.588 -18.425 1.00 93.25 175 PHE A CA 1
ATOM 1413 C C . PHE A 1 175 ? 7.522 5.981 -19.760 1.00 93.25 175 PHE A C 1
ATOM 1415 O O . PHE A 1 175 ? 7.805 4.786 -19.827 1.00 93.25 175 PHE A O 1
ATOM 1422 N N . THR A 1 176 ? 7.634 6.779 -20.829 1.00 94.06 176 THR A N 1
ATOM 1423 C CA . THR A 1 176 ? 8.177 6.326 -22.123 1.00 94.06 176 THR A CA 1
ATOM 1424 C C . THR A 1 176 ? 9.685 6.094 -22.044 1.00 94.06 176 THR A C 1
ATOM 1426 O O . THR A 1 176 ? 10.369 6.657 -21.190 1.00 94.06 176 THR A O 1
ATOM 1429 N N . GLY A 1 177 ? 10.238 5.315 -22.979 1.00 92.25 177 GLY A N 1
ATOM 1430 C CA . GLY A 1 177 ? 11.691 5.135 -23.072 1.00 92.25 177 GLY A CA 1
ATOM 1431 C C . GLY A 1 177 ? 12.439 6.462 -23.260 1.00 92.25 177 GLY A C 1
ATOM 1432 O O . GLY A 1 177 ? 13.472 6.684 -22.632 1.00 92.25 177 GLY A O 1
ATOM 1433 N N . ALA A 1 178 ? 11.876 7.382 -24.054 1.00 93.50 178 ALA A N 1
ATOM 1434 C CA . ALA A 1 178 ? 12.439 8.716 -24.254 1.00 93.50 178 ALA A CA 1
ATOM 1435 C C . ALA A 1 178 ? 12.364 9.571 -22.979 1.00 93.50 178 ALA A C 1
ATOM 1437 O O . ALA A 1 178 ? 13.358 10.182 -22.591 1.00 93.50 178 ALA A O 1
ATOM 1438 N N . GLY A 1 179 ? 11.214 9.576 -22.298 1.00 93.62 179 GLY A N 1
ATOM 1439 C CA . GLY A 1 179 ? 11.030 10.308 -21.045 1.00 93.62 179 GLY A CA 1
ATOM 1440 C C . GLY A 1 179 ? 11.966 9.822 -19.944 1.00 93.62 179 GLY A C 1
ATOM 1441 O O . GLY A 1 179 ? 12.640 10.637 -19.317 1.00 93.62 179 GLY A O 1
ATOM 1442 N N . ARG A 1 180 ? 12.097 8.500 -19.780 1.00 93.12 180 ARG A N 1
ATOM 1443 C CA . ARG A 1 180 ? 13.054 7.889 -18.846 1.00 93.12 180 ARG A CA 1
ATOM 1444 C C . ARG A 1 180 ? 14.489 8.265 -19.179 1.00 93.12 180 ARG A C 1
ATOM 1446 O O . ARG A 1 180 ? 15.224 8.677 -18.290 1.00 93.12 180 ARG A O 1
ATOM 1453 N N . PHE A 1 181 ? 14.878 8.195 -20.453 1.00 93.19 181 PHE A N 1
ATOM 1454 C CA . PHE A 1 181 ? 16.218 8.597 -20.878 1.00 93.19 181 PHE A CA 1
ATOM 1455 C C . PHE A 1 181 ? 16.519 10.057 -20.512 1.00 93.19 181 PHE A C 1
ATOM 1457 O O . PHE A 1 181 ? 17.557 10.338 -19.910 1.00 93.19 181 PHE A O 1
ATOM 1464 N N . VAL A 1 182 ? 15.601 10.975 -20.832 1.00 93.69 182 VAL A N 1
ATOM 1465 C CA . VAL A 1 182 ? 15.739 12.401 -20.503 1.00 93.69 182 VAL A CA 1
ATOM 1466 C C . VAL A 1 182 ? 15.833 12.601 -18.989 1.00 93.69 182 VAL A C 1
ATOM 1468 O O . VAL A 1 182 ? 16.747 13.286 -18.530 1.00 93.69 182 VAL A O 1
ATOM 1471 N N . ALA A 1 183 ? 14.954 11.965 -18.209 1.00 92.62 183 ALA A N 1
ATOM 1472 C CA . ALA A 1 183 ? 14.952 12.062 -16.752 1.00 92.62 183 ALA A CA 1
ATOM 1473 C C . ALA A 1 183 ? 16.267 11.555 -16.141 1.00 92.62 183 ALA A C 1
ATOM 1475 O O . ALA A 1 183 ? 16.895 12.265 -15.358 1.00 92.62 183 ALA A O 1
ATOM 1476 N N . THR A 1 184 ? 16.743 10.376 -16.550 1.00 93.56 184 THR A N 1
ATOM 1477 C CA . THR A 1 184 ? 18.003 9.800 -16.064 1.00 93.56 184 THR A CA 1
ATOM 1478 C C . THR A 1 184 ? 19.200 10.685 -16.405 1.00 93.56 184 THR A C 1
ATOM 1480 O O . THR A 1 184 ? 20.043 10.944 -15.546 1.00 93.56 184 THR A O 1
ATOM 1483 N N . LYS A 1 185 ? 19.302 11.184 -17.645 1.00 94.69 185 LYS A N 1
ATOM 1484 C CA . LYS A 1 185 ? 20.405 12.079 -18.036 1.00 94.69 185 LYS A CA 1
ATOM 1485 C C . LYS A 1 185 ? 20.350 13.411 -17.291 1.00 94.69 185 LYS A C 1
ATOM 1487 O O . LYS A 1 185 ? 21.395 13.877 -16.842 1.00 94.69 185 LYS A O 1
ATOM 1492 N N . GLY A 1 186 ? 19.158 13.976 -17.109 1.00 95.31 186 GLY A N 1
ATOM 1493 C CA . GLY A 1 186 ? 18.952 15.192 -16.324 1.00 95.31 186 GLY A CA 1
ATOM 1494 C C . GLY A 1 186 ? 19.356 15.017 -14.859 1.00 95.31 186 GLY A C 1
ATOM 1495 O O . GLY A 1 186 ? 20.120 15.826 -14.340 1.00 95.31 186 GLY A O 1
ATOM 1496 N N . LEU A 1 187 ? 18.915 13.934 -14.211 1.00 94.75 187 LEU A N 1
ATOM 1497 C CA . LEU A 1 187 ? 19.280 13.614 -12.827 1.00 94.75 187 LEU A CA 1
ATOM 1498 C C . LEU A 1 187 ? 20.789 13.434 -12.667 1.00 94.75 187 LEU A C 1
ATOM 1500 O O . LEU A 1 187 ? 21.377 14.057 -11.791 1.00 94.75 187 LEU A O 1
ATOM 1504 N N . ASN A 1 188 ? 21.435 12.679 -13.560 1.00 94.38 188 ASN A N 1
ATOM 1505 C CA . ASN A 1 188 ? 22.891 12.514 -13.534 1.00 94.38 188 ASN A CA 1
ATOM 1506 C C . ASN A 1 188 ? 23.626 13.859 -13.658 1.00 94.38 188 ASN A C 1
ATOM 1508 O O . ASN A 1 188 ? 24.599 14.098 -12.949 1.00 94.38 188 ASN A O 1
ATOM 1512 N N . ALA A 1 189 ? 23.162 14.753 -14.537 1.00 96.00 189 ALA A N 1
ATOM 1513 C CA . ALA A 1 189 ? 23.743 16.085 -14.675 1.00 96.00 189 ALA A CA 1
ATOM 1514 C C . ALA A 1 189 ? 23.572 16.921 -13.399 1.00 96.00 189 ALA A C 1
ATOM 1516 O O . ALA A 1 189 ? 24.540 17.516 -12.929 1.00 96.00 189 ALA A O 1
ATOM 1517 N N . MET A 1 190 ? 22.373 16.918 -12.808 1.00 96.44 190 MET A N 1
ATOM 1518 C CA . MET A 1 190 ? 22.086 17.631 -11.559 1.00 96.44 190 MET A CA 1
ATOM 1519 C C . MET A 1 190 ? 22.870 17.078 -10.363 1.00 96.44 190 MET A C 1
ATOM 1521 O O . MET A 1 190 ? 23.279 17.854 -9.503 1.00 96.44 190 MET A O 1
ATOM 1525 N N . GLU A 1 191 ? 23.125 15.769 -10.317 1.00 95.75 191 GLU A N 1
ATOM 1526 C CA . GLU A 1 191 ? 24.017 15.158 -9.326 1.00 95.75 191 GLU A CA 1
ATOM 1527 C C . GLU A 1 191 ? 25.463 15.632 -9.493 1.00 95.75 191 GLU A C 1
ATOM 1529 O O . GLU A 1 191 ? 26.108 15.993 -8.509 1.00 95.75 191 GLU A O 1
ATOM 1534 N N . MET A 1 192 ? 25.971 15.680 -10.731 1.00 94.50 192 MET A N 1
ATOM 1535 C CA . MET A 1 192 ? 27.344 16.124 -11.009 1.00 94.50 192 MET A CA 1
ATOM 1536 C C . MET A 1 192 ? 27.598 17.569 -10.569 1.00 94.50 192 MET A C 1
ATOM 1538 O O . MET A 1 192 ? 28.682 17.868 -10.074 1.00 94.50 192 MET A O 1
ATOM 1542 N N . VAL A 1 193 ? 26.611 18.457 -10.726 1.00 96.31 193 VAL A N 1
ATOM 1543 C CA . VAL A 1 193 ? 26.723 19.870 -10.318 1.00 96.31 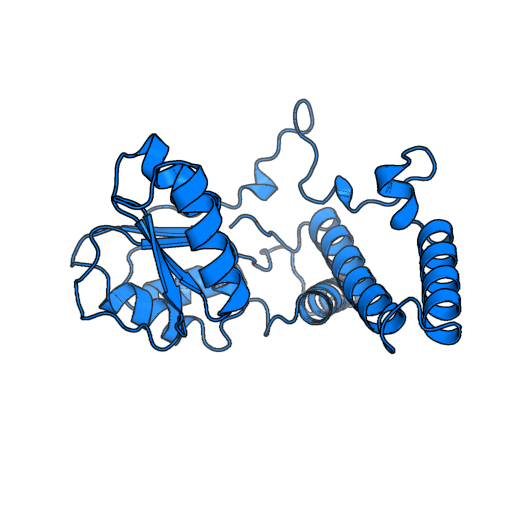193 VAL A CA 1
ATOM 1544 C C . VAL A 1 193 ? 26.268 20.132 -8.875 1.00 96.31 193 VAL A C 1
ATOM 1546 O O . VAL A 1 193 ? 26.262 21.279 -8.439 1.00 96.31 193 VAL A O 1
ATOM 1549 N N . GLY A 1 194 ? 25.886 19.092 -8.124 1.00 93.69 194 GLY A N 1
ATOM 1550 C CA . GLY A 1 194 ? 25.513 19.194 -6.709 1.00 93.69 194 GLY A CA 1
ATOM 1551 C C . GLY A 1 194 ? 24.118 19.764 -6.429 1.00 93.69 194 GLY A C 1
ATOM 1552 O O . GLY A 1 194 ? 23.821 20.097 -5.285 1.00 93.69 194 GLY A O 1
ATOM 1553 N N . LEU A 1 195 ? 23.251 19.867 -7.443 1.00 95.94 195 LEU A N 1
ATOM 1554 C CA . LEU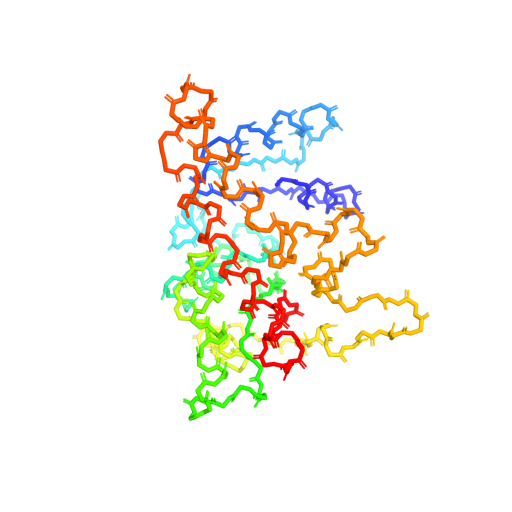 A 1 195 ? 21.852 20.276 -7.267 1.00 95.94 195 LEU A CA 1
ATOM 1555 C C . LEU A 1 195 ? 20.985 19.148 -6.698 1.00 95.94 195 LEU A C 1
ATOM 1557 O O . LEU A 1 195 ? 19.997 19.427 -6.025 1.00 95.94 195 LEU A O 1
ATOM 1561 N N . MET A 1 196 ? 21.346 17.888 -6.963 1.00 94.69 196 MET A N 1
ATOM 1562 C CA . MET A 1 196 ? 20.661 16.701 -6.444 1.00 94.69 196 MET A CA 1
ATOM 1563 C C . MET A 1 196 ? 21.609 15.842 -5.595 1.00 94.69 196 MET 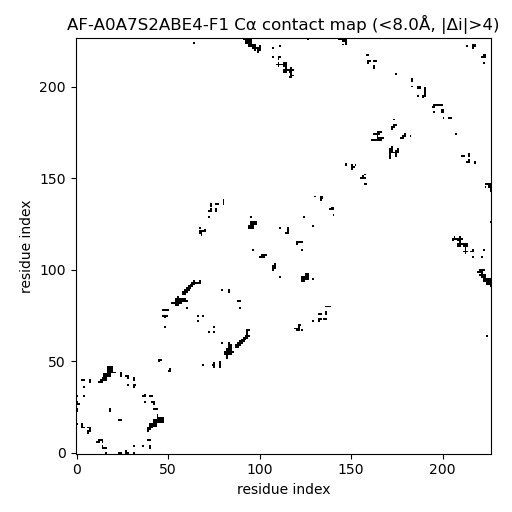A C 1
ATOM 1565 O O . MET A 1 196 ? 22.800 15.760 -5.909 1.00 94.69 196 MET A O 1
ATOM 1569 N N . PRO A 1 197 ? 21.109 15.164 -4.542 1.00 94.69 197 PRO A N 1
ATOM 1570 C CA . PRO A 1 197 ? 21.900 14.201 -3.782 1.00 94.69 197 PRO A CA 1
ATOM 1571 C C . PRO A 1 197 ? 22.419 13.067 -4.672 1.00 94.69 197 PRO A C 1
ATOM 1573 O O . PRO A 1 197 ? 21.703 12.584 -5.553 1.00 94.69 197 PRO A O 1
ATOM 1576 N N . LYS A 1 198 ? 23.639 12.593 -4.402 1.00 93.69 198 LYS A N 1
ATOM 1577 C CA . LYS A 1 198 ? 24.205 11.426 -5.094 1.00 93.69 198 LYS A CA 1
ATOM 1578 C C . LYS A 1 198 ? 23.277 10.216 -4.958 1.00 93.69 198 LYS A C 1
ATOM 1580 O O . LYS A 1 198 ? 22.828 9.912 -3.854 1.00 93.69 198 LYS A O 1
ATOM 1585 N N . GLY A 1 199 ? 23.034 9.519 -6.066 1.00 92.44 199 GLY A N 1
ATOM 1586 C CA . GLY A 1 199 ? 22.184 8.325 -6.108 1.00 92.44 199 GLY A CA 1
ATOM 1587 C C . GLY A 1 199 ? 20.711 8.588 -6.436 1.00 92.44 199 GLY A C 1
ATOM 1588 O O . GLY A 1 199 ? 19.954 7.628 -6.572 1.00 92.44 199 GLY A O 1
ATOM 1589 N N . SER A 1 200 ? 20.299 9.844 -6.636 1.00 93.19 200 SER A N 1
ATOM 1590 C CA . SER A 1 200 ? 18.933 10.212 -7.052 1.00 93.19 200 SER A CA 1
ATOM 1591 C C . SER A 1 200 ? 18.504 9.526 -8.358 1.00 93.19 200 SER A C 1
ATOM 1593 O O . SER A 1 200 ? 17.372 9.067 -8.495 1.00 93.19 200 SER A O 1
ATOM 1595 N N . SER A 1 201 ? 19.420 9.400 -9.313 1.00 90.88 201 SER A N 1
ATOM 1596 C CA . SER A 1 201 ? 19.256 8.689 -10.579 1.00 90.88 201 SER A CA 1
ATOM 1597 C C . SER A 1 201 ? 19.054 7.187 -10.369 1.00 90.88 201 SER A C 1
ATOM 1599 O O . SER A 1 201 ? 18.178 6.585 -10.991 1.00 90.88 201 SER A O 1
ATOM 1601 N N . GLY A 1 202 ? 19.796 6.593 -9.428 1.00 90.94 202 GLY A N 1
ATOM 1602 C CA . GLY A 1 202 ? 19.619 5.197 -9.024 1.00 90.94 202 GLY A CA 1
ATOM 1603 C C . GLY A 1 2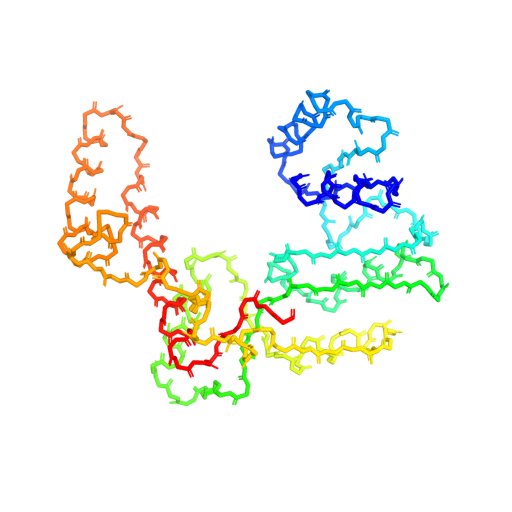02 ? 18.238 4.951 -8.418 1.00 90.94 202 GLY A C 1
ATOM 1604 O O . GLY A 1 202 ? 17.536 4.038 -8.847 1.00 90.94 202 GLY A O 1
ATOM 1605 N N . VAL A 1 203 ? 17.804 5.827 -7.503 1.00 91.12 203 VAL A N 1
ATOM 1606 C CA . VAL A 1 203 ? 16.448 5.801 -6.926 1.00 91.12 203 VAL A CA 1
ATOM 1607 C C . VAL A 1 203 ? 15.384 5.946 -8.017 1.00 91.12 203 VAL A C 1
ATOM 1609 O O . VAL A 1 203 ? 14.413 5.197 -8.039 1.00 91.12 203 VAL A O 1
ATOM 1612 N N . SER A 1 204 ? 15.574 6.860 -8.973 1.00 91.75 204 SER A N 1
ATOM 1613 C CA . SER A 1 204 ? 14.642 7.031 -10.092 1.00 91.75 204 SER A CA 1
ATOM 1614 C C . SER A 1 204 ? 14.551 5.781 -10.973 1.00 91.75 204 SER A C 1
ATOM 1616 O O . SER A 1 204 ? 13.451 5.385 -11.361 1.00 91.75 204 SER A O 1
ATOM 1618 N N . SER A 1 205 ? 15.679 5.131 -11.271 1.00 89.19 205 SER A N 1
ATOM 1619 C CA . SER A 1 205 ? 15.699 3.876 -12.029 1.00 89.19 205 SER A CA 1
ATOM 1620 C C . SER A 1 205 ? 14.956 2.766 -11.288 1.00 89.19 205 SER A C 1
ATOM 1622 O O . SER A 1 205 ? 14.132 2.077 -11.881 1.00 89.19 205 SER A O 1
ATOM 1624 N N . PHE A 1 206 ? 15.213 2.636 -9.989 1.00 90.12 206 PHE A N 1
ATOM 1625 C CA . PHE A 1 206 ? 14.571 1.670 -9.104 1.00 90.12 206 PHE A CA 1
ATOM 1626 C C . PHE A 1 206 ? 13.041 1.839 -9.062 1.00 90.12 206 PHE A C 1
ATOM 1628 O O . PHE A 1 206 ? 12.307 0.884 -9.309 1.00 90.12 206 PHE A O 1
ATOM 1635 N N . LEU A 1 207 ? 12.544 3.069 -8.877 1.00 92.62 207 LEU A N 1
ATOM 1636 C CA . LEU A 1 207 ? 11.103 3.362 -8.907 1.00 92.62 207 LEU A CA 1
ATOM 1637 C C . LEU A 1 207 ? 10.479 3.082 -10.286 1.00 92.62 207 LEU A C 1
ATOM 1639 O O . LEU A 1 207 ? 9.337 2.634 -10.389 1.00 92.62 207 LEU A O 1
ATOM 1643 N N . ASN A 1 208 ? 11.231 3.313 -11.367 1.00 92.88 208 ASN A N 1
ATOM 1644 C CA . ASN A 1 208 ? 10.779 2.996 -12.723 1.00 92.88 208 ASN A CA 1
ATOM 1645 C C . ASN A 1 208 ? 10.672 1.490 -12.988 1.00 92.88 208 ASN A C 1
ATOM 1647 O O . ASN A 1 208 ? 9.865 1.103 -13.835 1.00 92.88 208 ASN A O 1
ATOM 1651 N N . THR A 1 209 ? 11.464 0.652 -12.316 1.00 93.00 209 THR A N 1
ATOM 1652 C CA . THR A 1 209 ? 11.299 -0.808 -12.353 1.00 93.00 209 THR A CA 1
ATOM 1653 C C . THR A 1 209 ? 9.960 -1.193 -11.729 1.00 93.00 209 THR A C 1
ATOM 1655 O O . THR A 1 209 ? 9.153 -1.835 -12.398 1.00 93.00 209 THR A O 1
ATOM 1658 N N . GLY A 1 210 ? 9.654 -0.680 -10.532 1.00 95.56 210 GLY A N 1
ATOM 1659 C CA . GLY A 1 210 ? 8.360 -0.898 -9.872 1.00 95.56 210 GLY A CA 1
ATOM 1660 C C . GLY A 1 210 ? 7.172 -0.475 -10.733 1.00 95.56 210 GLY A C 1
ATOM 1661 O O . GLY A 1 210 ? 6.241 -1.249 -10.934 1.00 95.56 210 GLY A O 1
ATOM 1662 N N . ALA A 1 211 ? 7.237 0.715 -11.338 1.00 95.25 211 ALA A N 1
ATOM 1663 C CA . ALA A 1 211 ? 6.182 1.196 -12.231 1.00 95.25 211 ALA A CA 1
ATOM 1664 C C . ALA A 1 211 ? 5.964 0.286 -13.456 1.00 95.25 211 ALA A C 1
ATOM 1666 O O . ALA A 1 211 ? 4.829 0.108 -13.893 1.00 95.25 211 ALA A O 1
ATOM 1667 N N . GLN A 1 212 ? 7.027 -0.304 -14.018 1.00 94.94 212 GLN A N 1
ATOM 1668 C CA . GLN A 1 212 ? 6.896 -1.279 -15.109 1.00 94.94 212 GLN A CA 1
ATOM 1669 C C . GLN A 1 212 ? 6.242 -2.569 -14.630 1.00 94.94 212 GLN A C 1
ATOM 1671 O O . GLN A 1 212 ? 5.324 -3.050 -15.292 1.00 94.94 212 GLN A O 1
ATOM 1676 N N . GLY A 1 213 ? 6.692 -3.091 -13.487 1.00 97.38 213 GLY A N 1
ATOM 1677 C CA . GLY A 1 213 ? 6.112 -4.273 -12.863 1.00 97.38 213 GLY A CA 1
ATOM 1678 C C . GLY A 1 213 ? 4.613 -4.102 -12.625 1.00 97.38 213 GLY A C 1
ATOM 1679 O O . GLY A 1 213 ? 3.838 -4.951 -13.051 1.00 97.38 213 GLY A O 1
ATOM 1680 N N . LEU A 1 214 ? 4.197 -2.962 -12.062 1.00 97.62 214 LEU A N 1
ATOM 1681 C CA . LEU A 1 214 ? 2.789 -2.633 -11.810 1.00 97.62 214 LEU A CA 1
ATOM 1682 C C . LEU A 1 214 ? 1.959 -2.589 -13.100 1.00 97.62 214 LEU A C 1
ATOM 1684 O O . LEU A 1 214 ? 0.892 -3.192 -13.159 1.00 97.62 214 LEU A O 1
ATOM 1688 N N . VAL A 1 215 ? 2.448 -1.930 -14.157 1.00 97.19 215 VAL A N 1
ATOM 1689 C CA . VAL A 1 215 ? 1.736 -1.889 -15.449 1.00 97.19 215 VAL A CA 1
ATOM 1690 C C . VAL A 1 215 ? 1.598 -3.285 -16.046 1.00 97.19 215 VAL A C 1
ATOM 1692 O O . VAL A 1 215 ? 0.519 -3.638 -16.513 1.00 97.19 215 VAL A O 1
ATOM 1695 N N . VAL A 1 216 ? 2.666 -4.087 -16.036 1.00 97.88 216 VAL A N 1
ATOM 1696 C CA . VAL A 1 216 ? 2.623 -5.450 -16.582 1.00 97.88 216 VAL A CA 1
ATOM 1697 C C . VAL A 1 216 ? 1.703 -6.338 -15.747 1.00 97.88 216 VAL A C 1
ATOM 1699 O O . VAL A 1 216 ? 0.880 -7.046 -16.320 1.00 97.88 216 VAL A O 1
ATOM 1702 N N . GLY A 1 217 ? 1.810 -6.282 -14.419 1.00 97.75 217 GLY A N 1
ATOM 1703 C CA . GLY A 1 217 ? 0.976 -7.052 -13.500 1.00 97.75 217 GLY A CA 1
ATOM 1704 C C . GLY A 1 217 ? -0.504 -6.702 -13.624 1.00 97.75 217 GLY A C 1
ATOM 1705 O O . GLY A 1 217 ? -1.331 -7.606 -13.651 1.00 97.75 217 GLY A O 1
ATOM 1706 N N . GLY A 1 218 ? -0.826 -5.417 -13.793 1.00 96.94 218 GLY A N 1
ATOM 1707 C CA . GLY A 1 218 ? -2.189 -4.959 -14.041 1.00 96.94 218 GLY A CA 1
ATOM 1708 C C . GLY A 1 218 ? -2.729 -5.362 -15.414 1.00 96.94 218 GLY A C 1
ATOM 1709 O O . GLY A 1 218 ? -3.839 -5.865 -15.502 1.00 96.94 218 GLY A O 1
ATOM 1710 N N . GLN A 1 219 ? -1.944 -5.216 -16.488 1.00 95.81 219 GLN A N 1
ATOM 1711 C CA . GLN A 1 219 ? -2.361 -5.608 -17.847 1.00 95.81 219 GLN A CA 1
ATOM 1712 C C . GLN A 1 219 ? -2.562 -7.115 -18.020 1.00 95.81 219 GLN A C 1
ATOM 1714 O O . GLN A 1 219 ? -3.335 -7.537 -18.875 1.00 95.81 219 GLN A O 1
ATOM 1719 N N . LEU A 1 220 ? -1.805 -7.920 -17.274 1.00 96.94 220 LEU A N 1
ATOM 1720 C CA . LEU A 1 220 ? -1.963 -9.373 -17.236 1.00 96.94 220 LEU A CA 1
ATOM 1721 C C . LEU A 1 220 ? -2.956 -9.818 -16.159 1.00 96.94 220 LEU A C 1
ATOM 1723 O O . LEU A 1 220 ? -3.213 -11.012 -16.042 1.00 96.94 220 LEU A O 1
ATOM 1727 N N . GLU A 1 221 ? -3.469 -8.872 -15.369 1.00 96.56 221 GLU A N 1
ATOM 1728 C CA . GLU A 1 221 ? -4.378 -9.108 -14.248 1.00 96.56 221 GLU A CA 1
ATOM 1729 C C . GLU A 1 221 ? -3.821 -10.117 -13.228 1.00 96.56 221 GLU A C 1
ATOM 1731 O O . GLU A 1 221 ? -4.575 -10.783 -12.529 1.00 96.56 221 GLU A O 1
ATOM 1736 N N . THR A 1 222 ? -2.492 -10.246 -13.139 1.00 98.00 222 THR A N 1
ATOM 1737 C CA . THR A 1 222 ? -1.791 -11.147 -12.206 1.00 98.00 222 THR A CA 1
ATOM 1738 C C . THR A 1 222 ? -1.547 -10.516 -10.841 1.00 98.00 222 THR A C 1
ATOM 1740 O O . THR A 1 222 ? -1.095 -11.193 -9.925 1.00 98.00 222 THR A O 1
ATOM 1743 N N . PHE A 1 223 ? -1.750 -9.205 -10.727 1.00 98.19 223 PHE A N 1
ATOM 1744 C CA . PHE A 1 223 ? -1.532 -8.424 -9.518 1.00 98.19 223 PHE A CA 1
ATOM 1745 C C . PHE A 1 223 ? -2.690 -7.448 -9.327 1.00 98.19 223 PHE A C 1
ATOM 1747 O O . PHE A 1 223 ? -3.084 -6.769 -10.281 1.00 98.19 223 PHE A O 1
ATOM 1754 N N . THR A 1 224 ? -3.166 -7.337 -8.091 1.00 97.06 224 THR A N 1
ATOM 1755 C CA . THR A 1 224 ? -4.144 -6.333 -7.678 1.00 97.06 224 THR A CA 1
ATOM 1756 C C . THR A 1 224 ? -3.601 -5.524 -6.497 1.00 97.06 224 THR A C 1
ATOM 1758 O O . THR A 1 224 ? -3.091 -6.108 -5.538 1.00 97.06 224 THR A O 1
ATOM 1761 N N . PRO A 1 225 ? -3.676 -4.182 -6.543 1.00 95.50 225 PRO A N 1
ATOM 1762 C CA . PRO A 1 225 ? -3.430 -3.335 -5.383 1.00 95.50 225 PRO A CA 1
ATOM 1763 C C . PRO A 1 225 ? -4.709 -3.066 -4.573 1.00 95.50 225 PRO A C 1
ATOM 1765 O O . PRO A 1 225 ? -4.702 -2.172 -3.732 1.00 95.50 225 PRO A O 1
ATOM 1768 N N . MET A 1 226 ? -5.822 -3.734 -4.902 1.00 94.25 226 MET A N 1
ATOM 1769 C CA . MET A 1 226 ? -7.166 -3.376 -4.440 1.00 94.25 226 MET A CA 1
ATOM 1770 C C . MET A 1 226 ? -7.959 -4.578 -3.904 1.00 94.25 226 MET A C 1
ATOM 1772 O O . MET A 1 226 ? -9.167 -4.654 -4.141 1.00 94.25 226 MET A O 1
ATOM 1776 N N . PHE A 1 227 ? -7.274 -5.515 -3.240 1.00 95.75 227 PHE A N 1
ATOM 1777 C CA . PHE A 1 227 ? -7.900 -6.668 -2.586 1.00 95.75 227 PHE A CA 1
ATOM 1778 C C . PHE A 1 227 ? -8.278 -6.383 -1.131 1.00 95.75 227 PHE A C 1
ATOM 1780 O O . PHE A 1 227 ? -7.518 -5.645 -0.461 1.00 95.75 227 PHE A O 1
#

Foldseek 3Di:
DVVQVVCCVVVVAQDEAEDQDPVVQVVVCVVCVVVVNNVRYHYDHDDLLDDPAAFQQDLEEEDAAPLQAPLQSLSSLLSVNRNHHPPHYYYYQYKAFEPLQDCPDPLSVQLQVLQCQLVVGDRHHHQVVNVVSNVVSPDDCPDDDQVLVVDDPVPDDRPLRQLDADPVDPSRVCLDPVNLVVVLVVQVVCCVVVVDPPCVSVNSVSNSSSSVSVNSCSVSVRMGSGD

Secondary structure (DSSP, 8-state):
-HHHHHHHHHH---EEEEES-HHHHHHHHHHHHHTT-TTTEEEEE-BTTB-SS-TT-EEEEE-SS-GGG-S-HHHHHHHHHHHEEEEEEEE----EE-TT--TT-HHHHHHHHHHHHHHT-SSPPBHHHHHHHHHHHT--------TTTT--TTT---TTGGGS--SS-HHHHTTSHHHHHHHHHHHHHHHHTTSS-TTHHHHHHHHHHHHHHHHHHHHTT-EES--

Solvent-accessible surface area (backbone atoms only — not comparable to full-atom values): 12524 Å² total; per-residue (Å²): 95,68,66,55,53,52,48,28,65,73,74,64,45,73,36,78,44,79,37,74,47,60,68,59,40,54,52,32,50,54,54,32,49,77,68,74,37,54,94,40,42,52,63,44,73,35,47,68,74,60,54,94,63,59,71,50,69,30,79,58,51,74,50,71,67,51,68,47,58,43,85,48,52,44,56,29,45,38,40,54,57,44,27,34,28,91,94,52,55,75,49,74,33,31,48,26,29,37,91,66,47,42,91,84,39,68,68,47,44,47,20,53,50,26,32,23,59,35,66,69,36,45,88,71,44,37,58,64,56,51,50,52,33,39,43,73,63,67,50,80,86,87,79,87,61,57,56,66,80,67,65,51,78,92,85,43,72,62,94,44,55,76,55,45,58,30,94,88,39,82,87,18,24,56,58,26,74,66,31,40,52,52,50,45,53,50,38,50,52,34,33,76,75,65,79,38,64,84,59,54,40,56,53,50,50,41,43,50,39,13,47,48,11,45,36,51,21,45,76,64,51,23,36,36,78,39,56

Radius of gyration: 19.9 Å; Cα contacts (8 Å, |Δi|>4): 332; chains: 1; bounding box: 45×44×52 Å

Nearest PDB structures (foldseek):
  3bus-assembly2_B  TM=8.355E-01  e=1.045E-09  Lentzea aerocolonigenes
  6uvq-assembly1_A  TM=8.196E-01  e=1.474E-09  Actinomadura melliaura
  2o57-assembly2_D 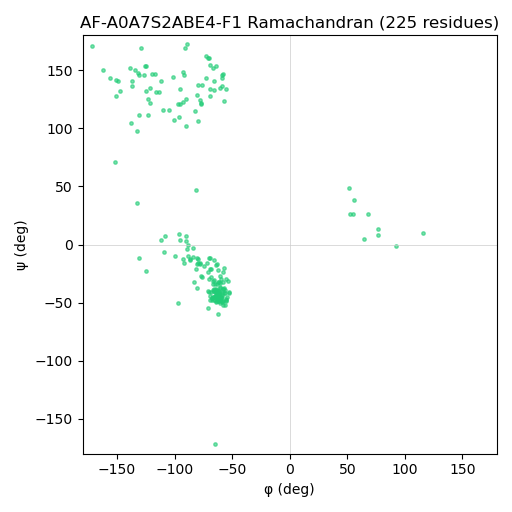 TM=8.140E-01  e=6.940E-09  Galdieria sulphuraria
  2o57-assembly2_C  TM=7.988E-01  e=2.750E-08  Galdieria sulphuraria
  5fcd-assembly1_A  TM=7.573E-01  e=4.047E-06  Escherichia coli